Protein 6RPX (pdb70)

Organism: Mus musculus (NCBI:txid10090)

Foldseek 3Di:
DDFQKAWDDWDAAQQWIKTFMDGNDPPAAFFKKWKWKDFPVDDDIDTDDIGDHGMDTGGPADAPTKMKMKMWTDGDPDPDTDDIHDIDIDGHDDDDWAWAPPFWQWDADPVRQKIFGADTDGQAKTKTNDLPAAASHKKKKAWAWDDDFDPQWWWWKFADDDRHDRHQLAARIWIAGQCQWIHARNRTDPDGDHGDHHGKMWIWHWHAVHWIWIWIDIPHDIDIDIHNHNDYSGRIMIITHGRGGITMMGID

Radius of gyration: 21.73 Å; Cα contacts (8 Å, |Δi|>4): 711; chains: 1; bounding box: 68×40×47 Å

CATH classification: 2.60.40.10

Sequence (252 aa):
SRPPVVQIEELIEKPGGIIVRWCKVDDDFTAQDYRLQFRKCTANHFEDVYVGSETEFIVLHIDPNVDYQFRVCARGDGRQEWSPWSVPQTTGHSTLVPHEWTTGFEGYSLSSRRNIALRNDAESSGVLYSSAPTYFCGQTLTFRVETVGQPDRRDSIGVCAERQNGYESLQRDQAVCISTNGAVFVNGKEMTNQLPAVTSGSTVTFDIEANAKLRVTISSNNREVVFDWLLEQACGPLYFGCSFFYPGWKVLVF

Nearest PDB structures (foldseek):
  6rpx-assembly1_A  TM=1.004E+00  e=5.359E-47  Mus musculus
  6rpz-assembly1_A  TM=9.924E-01  e=5.808E-43  Mus musculus
  6rpy-assembly1_A  TM=9.970E-01  e=4.553E-42  Mus musculus
  1axi-assembly1_B-2  TM=7.289E-01  e=1.434E-03  Homo sapiens
  3hhr-assembly1_B  TM=8.065E-01  e=5.482E-03  Homo sapiens

InterPro domains:
  IPR003961 Fibronectin type III [PS50853] (181-274)
  IPR003961 Fibronectin type III [cd00063] (181-267)
  IPR013783 Immunoglobulin-like fold [G3DSA:2.60.40.10] (175-271)
  IPR036116 Fibronectin type III superfamily [SSF49265] (177-268)
  IPR059495 CRLF3, C-terminal domain [PF27985] (285-442)
  IPR060586 CRLF3, N-terminal coiled-coil domain [PF27984] (19-156)

Secondary structure (DSSP, 8-state):
---SEEEEEEEE-SS-EEEEEEES-TT--EEEEEEEEEETT-S--EEEEEES-SEEEE----TT--EEEEEEEEESS--SPPPPPPPEEE--------BPTT-TTEEE-TTS-EEEE-SS---S-EEBSS--B-TT-EEEEEEEE-----TT-EEEEESS--SS-SSS-STTEEEE-TTS-EEETTEE-S--PPPP-TT-EEEEEEE---EEEEEEEETTEEEEEEEE-SS-S--BEEEEE-SSTT-EEEE-

Structure (mmCIF, N/CA/C/O backbone):
data_6RPX
#
_entry.id   6RPX
#
_cell.length_a   88.030
_cell.length_b   40.380
_cell.length_c   76.530
_cell.angle_alpha   90.00
_cell.angle_beta   99.94
_cell.angle_gamma   90.00
#
_symmetry.space_group_name_H-M   'C 1 2 1'
#
loop_
_entity.id
_entity.type
_entity.pdbx_description
1 polymer 'Cytokine receptor-like factor 3'
2 water water
#
loop_
_atom_site.group_PDB
_atom_site.id
_atom_site.type_symbol
_atom_site.label_atom_id
_atom_site.label_alt_id
_atom_site.label_comp_id
_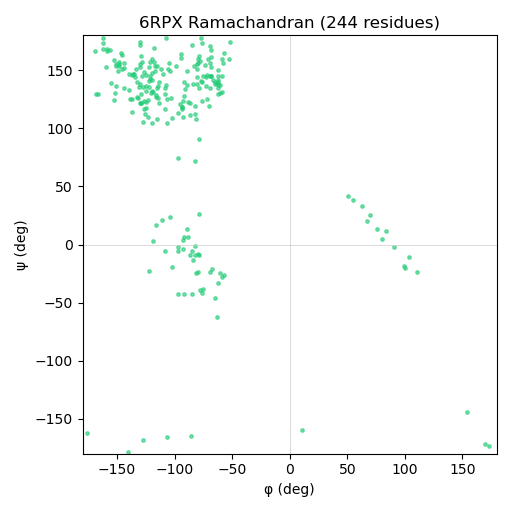atom_site.label_asym_id
_atom_site.label_entity_id
_atom_site.label_seq_id
_atom_site.pdbx_PDB_ins_code
_atom_site.Cartn_x
_atom_site.Cartn_y
_atom_site.Cartn_z
_atom_site.occupancy
_atom_site.B_iso_or_equiv
_atom_site.auth_seq_id
_atom_site.auth_comp_id
_atom_site.auth_asym_id
_atom_site.auth_atom_id
_atom_site.pdbx_PDB_model_num
ATOM 1 N N . SER A 1 6 ? 47.320 27.063 71.583 1.00 66.20 179 SER A N 1
ATOM 2 C CA . SER A 1 6 ? 47.571 25.782 70.928 1.00 73.04 179 SER A CA 1
ATOM 3 C C . SER A 1 6 ? 48.835 25.833 70.076 1.00 68.19 179 SER A C 1
ATOM 4 O O . SER A 1 6 ? 49.267 24.821 69.526 1.00 68.59 179 SER A O 1
ATOM 11 N N . ARG A 1 7 ? 49.400 27.027 69.940 1.00 62.48 180 ARG A N 1
ATOM 12 C CA . ARG A 1 7 ? 50.747 27.222 69.436 1.00 61.40 180 ARG A CA 1
ATOM 13 C C . ARG A 1 7 ? 51.528 27.918 70.538 1.00 49.91 180 ARG A C 1
ATOM 14 O O . ARG A 1 7 ? 50.944 28.698 71.294 1.00 42.13 180 ARG A O 1
ATOM 35 N N . PRO A 1 8 ? 52.821 27.669 70.677 1.00 44.38 181 PRO A N 1
ATOM 36 C CA . PRO A 1 8 ? 53.570 28.425 71.644 1.00 35.37 181 PRO A CA 1
ATOM 37 C C . PRO A 1 8 ? 53.705 29.860 71.167 1.00 29.52 181 PRO A C 1
ATOM 38 O O . PRO A 1 8 ? 54.287 30.127 70.100 1.00 23.64 181 PRO A O 1
ATOM 49 N N . PRO A 1 9 ? 53.186 30.819 71.924 1.00 20.81 182 PRO A N 1
ATOM 50 C CA . PRO A 1 9 ? 53.358 32.224 71.529 1.00 18.29 182 PRO A CA 1
ATOM 51 C C . PRO A 1 9 ? 54.708 32.809 71.814 1.00 17.03 182 PRO A C 1
ATOM 52 O O . PRO A 1 9 ? 54.966 33.935 71.377 1.00 17.32 182 PRO A O 1
ATOM 63 N N A VAL A 1 10 ? 55.566 32.182 72.606 0.32 16.88 183 VAL A N 1
ATOM 64 N N B VAL A 1 10 ? 55.575 32.081 72.514 0.68 18.23 183 VAL A N 1
ATOM 65 C CA A VAL A 1 10 ? 56.883 32.774 72.791 0.32 17.77 183 VAL A CA 1
ATOM 66 C CA B VAL A 1 10 ? 56.839 32.633 72.977 0.68 15.40 183 VAL A CA 1
ATOM 67 C C A VAL A 1 10 ? 57.924 31.673 72.871 0.32 17.27 183 VAL A C 1
ATOM 68 C C B VAL A 1 10 ? 57.916 31.574 72.797 0.68 17.80 183 VAL A C 1
ATOM 69 O O A VAL A 1 10 ? 57.662 30.556 73.332 0.32 17.49 183 VAL A O 1
ATOM 70 O O B VAL A 1 10 ? 57.663 30.377 72.975 0.68 14.07 183 VAL A O 1
ATOM 95 N N . GLN A 1 11 ? 59.099 32.008 72.358 1.00 15.17 184 GLN A N 1
ATOM 96 C CA . GLN A 1 11 ? 60.236 31.107 72.258 1.00 12.89 184 GLN A CA 1
ATOM 97 C C . GLN A 1 11 ? 61.431 31.788 72.892 1.00 15.21 184 GLN A C 1
ATOM 98 O O . GLN A 1 11 ? 61.516 33.011 72.981 1.00 15.83 184 GLN A O 1
ATOM 112 N N . ILE A 1 12 ? 62.386 30.979 73.331 1.00 15.00 185 ILE A N 1
ATOM 113 C CA . ILE A 1 12 ? 63.644 31.542 73.801 1.00 17.28 185 ILE A CA 1
ATOM 114 C C . ILE A 1 12 ? 64.462 32.078 72.620 1.00 15.00 185 ILE A C 1
ATOM 115 O O . ILE A 1 12 ? 64.752 31.355 71.658 1.00 17.73 185 ILE A O 1
ATOM 131 N N . GLU A 1 13 ? 64.852 33.355 72.710 1.00 16.15 186 GLU A N 1
ATOM 132 C CA . GLU A 1 13 ? 65.579 34.027 71.626 1.00 16.07 186 GLU A CA 1
ATOM 133 C C . GLU A 1 13 ? 67.080 34.035 71.828 1.00 16.55 186 GLU A C 1
ATOM 134 O O . GLU A 1 13 ? 67.834 33.801 70.876 1.00 18.44 186 GLU A O 1
ATOM 146 N N . GLU A 1 14 ? 67.527 34.291 73.044 1.00 15.96 187 GLU A N 1
ATOM 147 C CA . GLU A 1 14 ? 68.940 34.286 73.351 1.00 16.98 187 GLU A CA 1
ATOM 148 C C . GLU A 1 14 ? 69.175 33.574 74.669 1.00 16.05 187 GLU A C 1
ATOM 149 O O . GLU A 1 14 ? 68.389 33.670 75.621 1.00 15.46 187 GLU A O 1
ATOM 161 N N . LEU A 1 15 ? 70.309 32.891 74.723 1.00 19.44 188 LEU A N 1
ATOM 162 C CA . LEU A 1 15 ? 70.845 32.369 75.970 1.00 19.48 188 LEU A CA 1
ATOM 163 C C . LEU A 1 15 ? 72.256 32.913 76.094 1.00 19.82 188 LEU A C 1
ATOM 164 O O . LEU A 1 15 ? 73.093 32.668 75.215 1.00 21.48 188 LEU A O 1
ATOM 180 N N . ILE A 1 16 ? 72.502 33.704 77.136 1.00 21.95 189 ILE A N 1
ATOM 181 C CA . ILE A 1 16 ? 73.791 34.374 77.342 1.00 18.75 189 ILE A CA 1
ATOM 182 C C . ILE A 1 16 ? 74.470 33.644 78.484 1.00 29.20 189 ILE A C 1
ATOM 183 O O . ILE A 1 16 ? 74.065 33.797 79.646 1.00 28.99 189 ILE A O 1
ATOM 199 N N . GLU A 1 17 ? 75.474 32.827 78.147 1.00 20.99 190 GLU A N 1
ATOM 200 C CA . GLU A 1 17 ? 76.182 31.994 79.121 1.00 20.92 190 GLU A CA 1
ATOM 201 C C . GLU A 1 17 ? 77.390 32.761 79.619 1.00 19.64 190 GLU A C 1
ATOM 202 O O . GLU A 1 17 ? 78.213 33.200 78.808 1.00 19.73 190 GLU A O 1
ATOM 214 N N . LYS A 1 18 ? 77.469 32.950 80.935 1.00 19.26 191 LYS A N 1
ATOM 215 C CA . LYS A 1 18 ? 78.519 33.732 81.579 1.00 18.67 191 LYS A CA 1
ATOM 216 C C . LYS A 1 18 ? 79.106 32.905 82.701 1.00 18.16 191 LYS A C 1
ATOM 217 O O . LYS A 1 18 ? 78.606 31.815 83.013 1.00 19.94 191 LYS A O 1
ATOM 236 N N . PRO A 1 19 ? 80.186 33.352 83.326 1.00 19.12 192 PRO A N 1
ATOM 237 C CA . PRO A 1 19 ? 80.783 32.521 84.381 1.00 19.68 192 PRO A CA 1
ATOM 238 C C . PRO A 1 19 ? 79.947 32.372 85.625 1.00 23.83 192 PRO A C 1
ATOM 239 O O . PRO A 1 19 ? 80.159 31.400 86.361 1.00 21.63 192 PRO A O 1
ATOM 250 N N . GLY A 1 20 ? 79.009 33.274 85.878 1.00 19.59 193 GLY A N 1
ATOM 251 C CA . GLY A 1 20 ? 78.281 33.271 87.137 1.00 18.99 193 GLY A CA 1
ATOM 252 C C . GLY A 1 20 ? 76.792 33.060 86.967 1.00 26.09 193 GLY A C 1
ATOM 253 O O . GLY A 1 20 ? 76.040 33.071 87.940 1.00 22.74 193 GLY A O 1
ATOM 257 N N . GLY A 1 21 ? 76.335 32.847 85.743 1.00 19.51 194 GLY A N 1
ATOM 258 C CA . GLY A 1 21 ? 74.923 32.641 85.531 1.00 19.83 194 GLY A CA 1
ATOM 259 C C . GLY A 1 21 ? 74.611 32.594 84.049 1.00 20.30 194 GLY A C 1
ATOM 260 O O . GLY A 1 21 ? 75.506 32.646 83.203 1.00 20.36 194 GLY A O 1
ATOM 264 N N . ILE A 1 22 ? 73.321 32.538 83.763 1.00 17.88 195 ILE A N 1
ATOM 265 C CA . ILE A 1 22 ? 72.815 32.475 82.395 1.00 19.39 195 ILE A CA 1
ATOM 266 C C . ILE A 1 22 ? 71.706 33.503 82.254 1.00 23.84 195 ILE A C 1
ATOM 267 O O . ILE A 1 22 ? 70.784 33.519 83.074 1.00 19.67 195 ILE A O 1
ATOM 283 N N . ILE A 1 23 ? 71.799 34.394 81.257 1.00 21.45 196 ILE A N 1
ATOM 284 C CA . ILE A 1 23 ? 70.673 35.281 80.942 1.00 19.94 196 ILE A CA 1
ATOM 285 C C . ILE A 1 23 ? 69.824 34.610 79.883 1.00 20.78 196 ILE A C 1
ATOM 286 O O . ILE A 1 23 ? 70.330 34.189 78.837 1.00 21.46 196 ILE A O 1
ATOM 302 N N . VAL A 1 24 ? 68.530 34.502 80.150 1.00 15.81 197 VAL A N 1
ATOM 303 C CA . VAL A 1 24 ? 67.579 33.946 79.200 1.00 17.55 197 VAL A CA 1
ATOM 304 C C . VAL A 1 24 ? 66.743 35.105 78.693 1.00 16.09 197 VAL A C 1
ATOM 305 O O . VAL A 1 24 ? 66.209 35.871 79.497 1.00 18.50 197 VAL A O 1
ATOM 318 N N . ARG A 1 25 ? 66.618 35.222 77.369 1.00 14.96 198 ARG A N 1
ATOM 319 C CA . ARG A 1 25 ? 65.798 36.254 76.733 1.00 16.79 198 ARG A CA 1
ATOM 320 C C . ARG A 1 25 ? 64.813 35.564 75.804 1.00 15.70 198 ARG A C 1
ATOM 321 O O . ARG A 1 25 ? 65.161 34.613 75.109 1.00 16.45 198 ARG A O 1
ATOM 342 N N . TRP A 1 26 ? 63.556 36.000 75.831 1.00 15.23 199 TRP A N 1
ATOM 343 C CA . TRP A 1 26 ? 62.551 35.381 74.999 1.00 15.12 199 TRP A CA 1
ATOM 344 C C . TRP A 1 26 ? 61.801 36.447 74.215 1.00 15.72 199 TRP A C 1
ATOM 345 O O . TRP A 1 26 ? 61.924 37.648 74.470 1.00 18.92 199 TRP A O 1
ATOM 366 N N . CYS A 1 27 ? 61.141 35.977 73.171 1.00 20.32 200 CYS A N 1
ATOM 367 C CA . CYS A 1 27 ? 60.413 36.853 72.266 1.00 21.74 200 CYS A CA 1
ATOM 368 C C . CYS A 1 27 ? 59.052 36.260 71.947 1.00 19.79 200 CYS A C 1
ATOM 369 O O . CYS A 1 27 ? 58.856 35.041 71.888 1.00 16.56 200 CYS A O 1
ATOM 377 N N . LYS A 1 28 ? 58.098 37.161 71.760 1.00 21.90 201 LYS A N 1
ATOM 378 C CA . LYS A 1 28 ? 56.757 36.747 71.415 1.00 20.25 201 LYS A CA 1
ATOM 379 C C . LYS A 1 28 ? 56.752 36.513 69.913 1.00 23.12 201 LYS A C 1
ATOM 380 O O . LYS A 1 28 ? 57.051 37.447 69.149 1.00 27.48 201 LYS A O 1
ATOM 399 N N . VAL A 1 29 ? 56.455 35.276 69.478 1.00 17.49 202 VAL A N 1
ATOM 400 C CA . VAL A 1 29 ? 56.569 34.910 68.076 1.00 20.10 202 VAL A CA 1
ATOM 401 C C . VAL A 1 29 ? 55.237 34.990 67.328 1.00 19.21 202 VAL A C 1
ATOM 402 O O . VAL A 1 29 ? 55.211 34.767 66.116 1.00 21.94 202 VAL A O 1
ATOM 415 N N . ASP A 1 30 ? 54.137 35.325 68.013 1.00 19.43 203 ASP A N 1
ATOM 416 C CA . ASP A 1 30 ? 52.835 35.614 67.383 1.00 19.18 203 ASP A CA 1
ATOM 417 C C . ASP A 1 30 ? 52.463 37.056 67.749 1.00 20.84 203 ASP A C 1
ATOM 418 O O . ASP A 1 30 ? 52.071 37.312 68.895 1.00 18.70 203 ASP A O 1
ATOM 427 N N . ASP A 1 31 ? 52.590 38.003 66.811 1.00 18.20 204 ASP A N 1
ATOM 428 C CA . ASP A 1 31 ? 52.219 39.387 67.095 1.00 18.29 204 ASP A CA 1
ATOM 429 C C . ASP A 1 31 ? 50.772 39.502 67.539 1.00 22.42 204 ASP A C 1
ATOM 430 O O . ASP A 1 31 ? 50.423 40.456 68.245 1.00 19.66 204 ASP A O 1
ATOM 439 N N . ASP A 1 32 ? 49.906 38.570 67.126 1.00 18.62 205 ASP A N 1
ATOM 440 C CA . ASP A 1 32 ? 48.485 38.659 67.472 1.00 19.38 205 ASP A CA 1
ATOM 441 C C . ASP A 1 32 ? 48.166 38.189 68.888 1.00 18.81 205 ASP A C 1
ATOM 442 O O . ASP A 1 32 ? 47.020 38.342 69.331 1.00 19.51 205 ASP A O 1
ATOM 451 N N . PHE A 1 33 ? 49.118 37.612 69.586 1.00 17.90 206 PHE A N 1
ATOM 452 C CA . PHE A 1 33 ? 49.000 37.267 70.994 1.00 17.66 206 PHE A CA 1
ATOM 453 C C . PHE A 1 33 ? 49.250 38.523 71.832 1.00 18.14 206 PHE A C 1
ATOM 454 O O . PHE A 1 33 ? 50.103 39.347 71.490 1.00 20.61 206 PHE A O 1
ATOM 471 N N . THR A 1 34 ? 48.441 38.715 72.886 1.00 20.97 207 THR A N 1
ATOM 472 C CA . THR A 1 34 ? 48.581 39.844 73.802 1.00 20.61 207 THR A CA 1
ATOM 473 C C . THR A 1 34 ? 48.948 39.265 75.164 1.00 21.85 207 THR A C 1
ATOM 474 O O . THR A 1 34 ? 48.117 38.626 75.826 1.00 23.60 207 THR A O 1
ATOM 485 N N . ALA A 1 35 ? 50.191 39.455 75.569 1.00 23.22 208 ALA A N 1
ATOM 486 C CA . ALA A 1 35 ? 50.689 38.814 76.767 1.00 20.07 208 ALA A CA 1
ATOM 487 C C . ALA A 1 35 ? 50.478 39.683 77.992 1.00 25.42 208 ALA A C 1
ATOM 488 O O . ALA A 1 35 ? 50.792 40.880 77.977 1.00 31.88 208 ALA A O 1
ATOM 495 N N . GLN A 1 36 ? 49.973 39.065 79.062 1.00 24.31 209 GLN A N 1
ATOM 496 C CA . GLN A 1 36 ? 49.973 39.737 80.353 1.00 24.93 209 GLN A CA 1
ATOM 497 C C . GLN A 1 36 ? 51.238 39.390 81.134 1.00 26.47 209 GLN A C 1
ATOM 498 O O . GLN A 1 36 ? 51.875 40.273 81.726 1.00 32.88 209 GLN A O 1
ATOM 512 N N . ASP A 1 37 ? 51.618 38.118 81.109 1.00 27.48 210 ASP A N 1
ATOM 513 C CA . ASP A 1 37 ? 52.654 37.579 81.972 1.00 24.48 210 ASP A CA 1
ATOM 514 C C . ASP A 1 37 ? 53.423 36.509 81.223 1.00 22.19 210 ASP A C 1
ATOM 515 O O . ASP A 1 37 ? 52.871 35.818 80.369 1.00 18.62 210 ASP A O 1
ATOM 524 N N . TYR A 1 38 ? 54.706 36.352 81.580 1.00 18.90 211 TYR A N 1
ATOM 525 C CA . TYR A 1 38 ? 55.540 35.250 81.140 1.00 20.75 211 TYR A CA 1
ATOM 526 C C . TYR A 1 38 ? 55.995 34.412 82.330 1.00 19.58 211 TYR A C 1
ATOM 527 O O . TYR A 1 38 ? 56.075 34.897 83.463 1.00 22.52 211 TYR A O 1
ATOM 545 N N . ARG A 1 39 ? 56.338 33.147 82.051 1.00 18.31 212 ARG A N 1
ATOM 546 C CA . ARG A 1 39 ? 56.692 32.183 83.086 1.00 18.41 212 ARG A CA 1
ATOM 547 C C . ARG A 1 39 ? 57.910 31.420 82.596 1.00 19.20 212 ARG A C 1
ATOM 548 O O . ARG A 1 39 ? 57.823 30.707 81.590 1.00 18.06 212 ARG A O 1
ATOM 569 N N . LEU A 1 40 ? 59.055 31.599 83.273 1.00 17.22 213 LEU A N 1
ATOM 570 C CA . LEU A 1 40 ? 60.305 30.935 82.914 1.00 15.48 213 LEU A CA 1
ATOM 571 C C . LEU A 1 40 ? 60.593 29.871 83.962 1.00 16.37 213 LEU A C 1
ATOM 572 O O . LEU A 1 40 ? 60.502 30.148 85.154 1.00 18.16 213 LEU A O 1
ATOM 588 N N . GLN A 1 41 ? 60.977 28.674 83.510 1.00 15.99 214 GLN A N 1
ATOM 589 C CA . GLN A 1 41 ? 61.330 27.553 84.369 1.00 15.08 214 GLN A CA 1
ATOM 590 C C . GLN A 1 41 ? 62.692 27.008 83.956 1.00 17.71 214 GLN A C 1
ATOM 591 O O . GLN A 1 41 ? 63.123 27.169 82.808 1.00 18.24 214 GLN A O 1
ATOM 605 N N . PHE A 1 42 ? 63.359 26.326 84.890 1.00 16.32 215 PHE A N 1
ATOM 606 C CA . PHE A 1 42 ? 64.608 25.656 84.573 1.00 18.56 215 PHE A CA 1
ATOM 607 C C . PHE A 1 42 ? 64.713 24.390 85.409 1.00 18.66 215 PHE A C 1
ATOM 608 O O . PHE A 1 42 ? 63.949 24.172 86.361 1.00 19.48 215 PHE A O 1
ATOM 625 N N . ARG A 1 43 ? 65.643 23.528 84.998 1.00 18.03 216 ARG A N 1
ATOM 626 C CA . ARG A 1 43 ? 66.013 22.322 85.728 1.00 18.62 216 ARG A CA 1
ATOM 627 C C . ARG A 1 43 ? 67.391 21.894 85.245 1.00 20.89 216 ARG A C 1
ATOM 628 O O . ARG A 1 43 ? 67.776 22.185 84.111 1.00 19.98 216 ARG A O 1
ATOM 649 N N . LYS A 1 44 ? 68.125 21.202 86.113 1.00 23.59 217 LYS A N 1
ATOM 650 C CA . LYS A 1 44 ? 69.292 20.464 85.643 1.00 23.51 217 LYS A CA 1
ATOM 651 C C . LYS A 1 44 ? 68.868 19.433 84.594 1.00 22.43 217 LYS A C 1
ATOM 652 O O . LYS A 1 44 ? 67.803 18.811 84.693 1.00 22.90 217 LYS A O 1
ATOM 671 N N . CYS A 1 45 ? 69.718 19.204 83.591 1.00 21.25 218 CYS A N 1
ATOM 672 C CA . CYS A 1 45 ? 69.361 18.212 82.578 1.00 27.44 218 CYS A CA 1
ATOM 673 C C . CYS A 1 45 ? 69.172 16.833 83.200 1.00 29.85 218 CYS A C 1
ATOM 674 O O . CYS A 1 45 ? 68.421 16.008 82.663 1.00 33.58 218 CYS A O 1
ATOM 682 N N . THR A 1 46 ? 69.804 16.584 84.343 1.00 33.33 219 THR A N 1
ATOM 683 C CA . THR A 1 46 ? 69.700 15.294 85.016 1.00 34.54 219 THR A CA 1
ATOM 684 C C . THR A 1 46 ? 68.439 15.161 85.860 1.00 37.59 219 THR A C 1
ATOM 685 O O . THR A 1 46 ? 68.156 14.056 86.342 1.00 45.01 219 THR A O 1
ATOM 696 N N . ALA A 1 47 ? 67.686 16.245 86.045 1.00 30.53 220 ALA A N 1
ATOM 697 C CA . ALA A 1 47 ? 66.560 16.287 86.965 1.00 26.16 220 ALA A CA 1
ATOM 698 C C . ALA A 1 47 ? 65.254 16.089 86.209 1.00 29.33 220 ALA A C 1
ATOM 699 O O . ALA A 1 47 ? 65.156 16.403 85.025 1.00 31.28 220 ALA A O 1
ATOM 706 N N . ASN A 1 48 ? 64.245 15.560 86.915 1.00 27.12 221 ASN A N 1
ATOM 707 C CA . ASN A 1 48 ? 62.946 15.242 86.342 1.00 28.29 221 ASN A CA 1
ATOM 708 C C . ASN A 1 48 ? 61.869 16.251 86.714 1.00 33.08 221 ASN A C 1
ATOM 709 O O . ASN A 1 48 ? 60.681 15.904 86.700 1.00 31.30 221 ASN A O 1
ATOM 720 N N . HIS A 1 49 ? 62.244 17.473 87.062 1.00 23.62 222 HIS A N 1
ATOM 721 C CA . HIS A 1 49 ? 61.244 18.446 87.490 1.00 23.15 222 HIS A CA 1
ATOM 722 C C . HIS A 1 49 ? 61.713 19.855 87.199 1.00 21.29 222 HIS A C 1
ATOM 723 O O . HIS A 1 49 ? 62.788 20.268 87.664 1.00 22.32 222 HIS A O 1
ATOM 737 N N . PHE A 1 50 ? 60.875 20.595 86.456 1.00 20.43 223 PHE A N 1
ATOM 738 C CA . PHE A 1 50 ? 61.074 22.016 86.227 1.00 18.98 223 PHE A CA 1
ATOM 739 C C . PHE A 1 50 ? 60.587 22.837 87.410 1.00 19.36 223 PHE A C 1
ATOM 740 O O . PHE A 1 50 ? 59.560 22.519 88.017 1.00 20.68 223 PHE A O 1
ATOM 757 N N . GLU A 1 51 ? 61.293 23.926 87.701 1.00 19.50 224 GLU A N 1
ATOM 758 C CA . GLU A 1 51 ? 60.803 24.845 88.707 1.00 23.33 224 GLU A CA 1
ATOM 759 C C . GLU A 1 51 ? 60.787 26.255 88.151 1.00 17.98 224 GLU A C 1
ATOM 760 O O . GLU A 1 51 ? 61.640 26.637 87.339 1.00 18.57 224 GLU A O 1
ATOM 772 N N . ASP A 1 52 ? 59.775 27.001 88.581 1.00 21.74 225 ASP A N 1
ATOM 773 C CA . ASP A 1 52 ? 59.646 28.392 88.181 1.00 18.77 225 ASP A CA 1
ATOM 774 C C . ASP A 1 52 ? 60.847 29.152 88.711 1.00 19.68 225 ASP A C 1
ATOM 775 O O . ASP A 1 52 ? 61.233 28.994 89.880 1.00 22.26 225 ASP A O 1
ATOM 784 N N . VAL A 1 53 ? 61.374 30.043 87.883 1.00 21.80 226 VAL A N 1
ATOM 785 C CA . VAL A 1 53 ? 62.395 30.993 88.327 1.00 20.71 226 VAL A CA 1
ATOM 786 C C . VAL A 1 53 ? 61.970 32.432 88.111 1.00 24.42 226 VAL A C 1
ATOM 787 O O . VAL A 1 53 ? 62.433 33.326 88.847 1.00 25.44 226 VAL A O 1
ATOM 800 N N . TYR A 1 54 ? 61.045 32.697 87.202 1.00 20.03 227 TYR A N 1
ATOM 801 C CA . TYR A 1 54 ? 60.582 34.056 86.974 1.00 23.88 227 TYR A CA 1
ATOM 802 C C . TYR A 1 54 ? 59.152 33.999 86.472 1.00 21.25 227 TYR A C 1
ATOM 803 O O . TYR A 1 54 ? 58.856 33.203 85.577 1.00 21.61 227 TYR A O 1
ATOM 821 N N . VAL A 1 55 ? 58.269 34.791 87.084 1.00 21.86 228 VAL A N 1
ATOM 822 C CA . VAL A 1 55 ? 56.926 35.040 86.576 1.00 22.47 228 VAL A CA 1
ATOM 823 C C . VAL A 1 55 ? 56.714 36.544 86.572 1.00 24.31 228 VAL A C 1
ATOM 824 O O . VAL A 1 55 ? 56.833 37.193 87.620 1.00 26.01 228 VAL A O 1
ATOM 837 N N . GLY A 1 56 ? 56.418 37.103 85.401 1.00 23.85 229 GLY A N 1
ATOM 838 C CA . GLY A 1 56 ? 56.246 38.539 85.313 1.00 23.81 229 GLY A CA 1
ATOM 839 C C . GLY A 1 56 ? 56.160 39.007 83.874 1.00 26.13 229 GLY A C 1
ATOM 840 O O . GLY A 1 56 ? 56.105 38.209 82.933 1.00 22.81 229 GLY A O 1
ATOM 844 N N . SER A 1 57 ? 56.178 40.325 83.713 1.00 26.29 230 SER A N 1
ATOM 845 C CA . SER A 1 57 ? 55.930 40.889 82.388 1.00 23.85 230 SER A CA 1
ATOM 846 C C . SER A 1 57 ? 57.193 41.143 81.579 1.00 28.36 230 SER A C 1
ATOM 847 O O . SER A 1 57 ? 57.096 41.517 80.404 1.00 26.79 230 SER A O 1
ATOM 855 N N . GLU A 1 58 ? 58.370 40.923 82.155 1.00 24.33 231 GLU A N 1
ATOM 856 C CA . GLU A 1 58 ? 59.602 41.151 81.415 1.00 24.81 231 GLU A CA 1
ATOM 857 C C . GLU A 1 58 ? 59.902 39.977 80.487 1.00 23.22 231 GLU A C 1
ATOM 858 O O . GLU A 1 58 ? 59.370 38.879 80.650 1.00 22.13 231 GLU A O 1
ATOM 870 N N . THR A 1 59 ? 60.739 40.236 79.480 1.00 23.22 232 THR A N 1
ATOM 871 C CA . THR A 1 59 ? 61.096 39.238 78.478 1.00 17.33 232 THR A CA 1
ATOM 872 C C . THR A 1 59 ? 62.549 38.800 78.597 1.00 21.05 232 THR A C 1
ATOM 873 O O . THR A 1 59 ? 63.117 38.280 77.632 1.00 22.12 232 THR A O 1
ATOM 884 N N . GLU A 1 60 ? 63.161 38.997 79.762 1.00 20.76 233 GLU A N 1
ATOM 885 C CA . GLU A 1 60 ? 64.462 38.410 80.058 1.00 19.43 233 GLU A CA 1
ATOM 886 C C . GLU A 1 60 ? 64.583 38.211 81.557 1.00 20.39 233 GLU A C 1
ATOM 887 O O . GLU A 1 60 ? 63.867 38.834 82.340 1.00 23.20 233 GLU A O 1
ATOM 899 N N . PHE A 1 61 ? 65.484 37.309 81.947 1.00 18.50 234 PHE A N 1
ATOM 900 C CA . PHE A 1 61 ? 65.749 37.085 83.358 1.00 18.21 234 PHE A CA 1
ATOM 901 C C . PHE A 1 61 ? 67.154 36.517 83.479 1.00 20.02 234 PHE A C 1
ATOM 902 O O . PHE A 1 61 ? 67.552 35.670 82.685 1.00 19.32 234 PHE A O 1
ATOM 919 N N . ILE A 1 62 ? 67.882 36.996 84.479 1.00 21.68 235 ILE A N 1
ATOM 920 C CA . ILE A 1 62 ? 69.232 36.521 84.780 1.00 19.44 235 ILE A CA 1
ATOM 921 C C . ILE A 1 62 ? 69.129 35.426 85.824 1.00 20.43 235 ILE A C 1
ATOM 922 O O . ILE A 1 62 ? 68.677 35.679 86.950 1.00 21.34 235 ILE A O 1
ATOM 938 N N . VAL A 1 63 ? 69.565 34.224 85.458 1.00 19.19 236 VAL A N 1
ATOM 939 C CA . VAL A 1 63 ? 69.504 33.043 86.321 1.00 19.01 236 VAL A CA 1
ATOM 940 C C . VAL A 1 63 ? 70.857 32.891 86.987 1.00 21.10 236 VAL A C 1
ATOM 941 O O . VAL A 1 63 ? 71.856 32.626 86.319 1.00 21.93 236 VAL A O 1
ATOM 954 N N . LEU A 1 64 ? 70.902 33.083 88.310 1.00 22.98 237 LEU A N 1
ATOM 955 C CA . LEU A 1 64 ? 72.173 33.075 89.025 1.00 25.02 237 LEU A CA 1
ATOM 956 C C . LEU A 1 64 ? 72.446 31.784 89.774 1.00 32.80 237 LEU A C 1
ATOM 957 O O . LEU A 1 64 ? 73.603 31.530 90.141 1.00 31.33 237 LEU A O 1
ATOM 973 N N . HIS A 1 65 ? 71.430 30.981 90.053 1.00 30.67 238 HIS A N 1
ATOM 974 C CA . HIS A 1 65 ? 71.629 29.824 90.921 1.00 53.08 238 HIS A CA 1
ATOM 975 C C . HIS A 1 65 ? 71.841 28.591 90.049 1.00 50.79 238 HIS A C 1
ATOM 976 O O . HIS A 1 65 ? 70.969 27.734 89.878 1.00 48.66 238 HIS A O 1
ATOM 990 N N . ILE A 1 66 ? 73.038 28.536 89.467 1.00 48.25 239 ILE A N 1
ATOM 991 C CA . ILE A 1 66 ? 73.411 27.422 88.609 1.00 52.10 239 ILE A CA 1
ATOM 992 C C . ILE A 1 66 ? 74.856 27.036 88.868 1.00 49.14 239 ILE A C 1
ATOM 993 O O . ILE A 1 66 ? 75.752 27.887 88.914 1.00 47.92 239 ILE A O 1
ATOM 1009 N N . ASP A 1 67 ? 75.070 25.778 89.011 1.00 40.29 240 ASP A N 1
ATOM 1010 C CA . ASP A 1 67 ? 76.385 25.245 89.278 1.00 33.45 240 ASP A CA 1
ATOM 1011 C C . ASP A 1 67 ? 77.219 25.242 87.995 1.00 41.75 240 ASP A C 1
ATOM 1012 O O . ASP A 1 67 ? 76.707 24.928 86.915 1.00 39.01 240 ASP A O 1
ATOM 1021 N N . PRO A 1 68 ? 78.497 25.583 88.065 1.00 39.47 241 PRO A N 1
ATOM 1022 C CA . PRO A 1 68 ? 79.328 25.477 86.863 1.00 43.37 241 PRO A CA 1
ATOM 1023 C C . PRO A 1 68 ? 79.523 24.017 86.502 1.00 41.95 241 PRO A C 1
ATOM 1024 O O . PRO A 1 68 ? 79.455 23.142 87.362 1.00 34.12 241 PRO A O 1
ATOM 1035 N N . ASN A 1 69 ? 79.748 23.751 85.213 1.00 53.08 242 ASN A N 1
ATOM 1036 C CA . ASN A 1 69 ? 80.006 22.403 84.684 1.00 51.27 242 ASN A CA 1
ATOM 1037 C C . ASN A 1 69 ? 78.739 21.566 84.605 1.00 45.76 242 ASN A C 1
ATOM 1038 O O . ASN A 1 69 ? 78.839 20.331 84.431 1.00 40.74 242 ASN A O 1
ATOM 1049 N N . VAL A 1 70 ? 77.560 22.170 84.742 1.00 38.94 243 VAL A N 1
ATOM 1050 C CA . VAL A 1 70 ? 76.291 21.441 84.770 1.00 34.03 243 VAL A CA 1
ATOM 1051 C C . VAL A 1 70 ? 75.387 22.027 83.700 1.00 32.01 243 VAL A C 1
ATOM 1052 O O . VAL A 1 70 ? 75.222 23.251 83.629 1.00 28.53 243 VAL A O 1
ATOM 1065 N N . ASP A 1 71 ? 74.782 21.153 82.889 1.00 23.05 244 ASP A N 1
ATOM 1066 C CA . ASP A 1 71 ? 73.838 21.593 81.877 1.00 22.50 244 ASP A CA 1
ATOM 1067 C C . ASP A 1 71 ? 72.455 21.760 82.504 1.00 23.88 244 ASP A C 1
ATOM 1068 O O . ASP A 1 71 ? 72.028 20.933 83.324 1.00 23.92 244 ASP A O 1
ATOM 1077 N N . TYR A 1 72 ? 71.768 22.840 82.119 1.00 21.86 245 TYR A N 1
ATOM 1078 C CA . TYR A 1 72 ? 70.411 23.143 82.569 1.00 21.70 245 TYR A CA 1
ATOM 1079 C C . TYR A 1 72 ? 69.492 23.268 81.364 1.00 22.02 245 TYR A C 1
ATOM 1080 O O . TYR A 1 72 ? 69.918 23.628 80.274 1.00 22.00 245 TYR A O 1
ATOM 1098 N N . GLN A 1 73 ? 68.206 22.990 81.563 1.00 17.79 246 GLN A N 1
ATOM 1099 C CA . GLN A 1 73 ? 67.214 23.144 80.521 1.00 16.52 246 GLN A CA 1
ATOM 1100 C C . GLN A 1 73 ? 66.282 24.263 80.947 1.00 17.97 246 GLN A C 1
ATOM 1101 O O . GLN A 1 73 ? 65.930 24.365 82.120 1.00 18.11 246 GLN A O 1
ATOM 1115 N N . PHE A 1 74 ? 65.887 25.099 79.989 1.00 16.01 247 PHE A N 1
ATOM 1116 C CA . PHE A 1 74 ? 64.999 26.227 80.233 1.00 15.90 247 PHE A CA 1
ATOM 1117 C C . PHE A 1 74 ? 63.799 26.133 79.307 1.00 16.18 247 PHE A C 1
ATOM 1118 O O . PHE A 1 74 ? 63.929 25.734 78.149 1.00 16.04 247 PHE A O 1
ATOM 1135 N N . ARG A 1 75 ? 62.640 26.579 79.796 1.00 16.85 248 ARG A N 1
ATOM 1136 C CA . ARG A 1 75 ? 61.459 26.717 78.937 1.00 15.11 248 ARG A CA 1
ATOM 1137 C C . ARG A 1 75 ? 60.638 27.882 79.453 1.00 15.21 248 ARG A C 1
ATOM 1138 O O . ARG A 1 75 ? 60.699 28.215 80.645 1.00 15.64 248 ARG A O 1
ATOM 1159 N N . VAL A 1 76 ? 59.857 28.501 78.540 1.00 16.73 249 VAL A N 1
ATOM 1160 C CA . VAL A 1 76 ? 59.081 29.688 78.850 1.00 12.95 249 VAL A CA 1
ATOM 1161 C C . VAL A 1 76 ? 57.718 29.567 78.179 1.00 13.94 249 VAL A C 1
ATOM 1162 O O . VAL A 1 76 ? 57.575 28.969 77.102 1.00 15.72 249 VAL A O 1
ATOM 1175 N N . CYS A 1 77 ? 56.716 30.130 78.848 1.00 16.57 250 CYS A N 1
ATOM 1176 C CA . CYS A 1 77 ? 55.377 30.264 78.301 1.00 15.98 250 CYS A CA 1
ATOM 1177 C C . CYS A 1 77 ? 54.808 31.610 78.699 1.00 18.17 250 CYS A C 1
ATOM 1178 O O . CYS A 1 77 ? 55.458 32.425 79.373 1.00 18.86 250 CYS A O 1
ATOM 1186 N N . ALA A 1 78 ? 53.567 31.847 78.274 1.00 16.91 251 ALA A N 1
ATOM 1187 C CA . ALA A 1 78 ? 52.935 33.154 78.412 1.00 19.57 251 ALA A CA 1
ATOM 1188 C C . ALA A 1 78 ? 51.459 32.961 78.699 1.00 20.74 251 ALA A C 1
ATOM 1189 O O . ALA A 1 78 ? 50.887 31.915 78.409 1.00 19.69 251 ALA A O 1
ATOM 1196 N N . ARG A 1 79 ? 50.848 33.948 79.314 1.00 20.79 252 ARG A N 1
ATOM 1197 C CA . ARG A 1 79 ? 49.399 33.912 79.414 1.00 20.25 252 ARG A CA 1
ATOM 1198 C C . ARG A 1 79 ? 48.841 35.270 79.054 1.00 23.23 252 ARG A C 1
ATOM 1199 O O . ARG A 1 79 ? 49.477 36.302 79.299 1.00 23.66 252 ARG A O 1
ATOM 1220 N N . GLY A 1 80 ? 47.676 35.244 78.392 1.00 28.99 253 GLY A N 1
ATOM 1221 C CA . GLY A 1 80 ? 46.946 36.451 78.062 1.00 34.46 253 GLY A CA 1
ATOM 1222 C C . GLY A 1 80 ? 46.212 37.065 79.242 1.00 54.15 253 GLY A C 1
ATOM 1223 O O . GLY A 1 80 ? 46.136 36.522 80.345 1.00 52.40 253 GLY A O 1
ATOM 1227 N N . ASP A 1 81 ? 45.643 38.244 78.994 1.00 71.49 254 ASP A N 1
ATOM 1228 C CA . ASP A 1 81 ? 45.084 39.029 80.087 1.00 81.75 254 ASP A CA 1
ATOM 1229 C C . ASP A 1 81 ? 43.756 38.460 80.579 1.00 79.38 254 ASP A C 1
ATOM 1230 O O . ASP A 1 81 ? 43.500 38.441 81.789 1.00 74.71 254 ASP A O 1
ATOM 1239 N N . GLY A 1 82 ? 42.913 37.975 79.669 1.00 83.63 255 GLY A N 1
ATOM 1240 C CA . GLY A 1 82 ? 41.614 37.455 80.052 1.00 90.92 255 GLY A CA 1
ATOM 1241 C C . GLY A 1 82 ? 41.607 35.951 80.202 1.00 91.75 255 GLY A C 1
ATOM 1242 O O . GLY A 1 82 ? 40.602 35.365 80.614 1.00 92.74 255 GLY A O 1
ATOM 1246 N N . ARG A 1 83 ? 42.723 35.317 79.863 1.00 92.26 256 ARG A N 1
ATOM 1247 C CA . ARG A 1 83 ? 42.883 33.878 80.001 1.00 88.89 256 ARG A CA 1
ATOM 1248 C C . ARG A 1 83 ? 43.741 33.587 81.223 1.00 80.49 256 ARG A C 1
ATOM 1249 O O . ARG A 1 83 ? 44.845 34.123 81.355 1.00 83.90 256 ARG A O 1
ATOM 1270 N N . GLN A 1 84 ? 43.228 32.752 82.119 1.00 76.93 257 GLN A N 1
ATOM 1271 C CA . GLN A 1 84 ? 44.013 32.327 83.269 1.00 74.92 257 GLN A CA 1
ATOM 1272 C C . GLN A 1 84 ? 45.008 31.220 82.924 1.00 63.74 257 GLN A C 1
ATOM 1273 O O . GLN A 1 84 ? 46.021 31.074 83.621 1.00 61.54 257 GLN A O 1
ATOM 1287 N N . GLU A 1 85 ? 44.758 30.458 81.860 1.00 54.50 258 GLU A N 1
ATOM 1288 C CA . GLU A 1 85 ? 45.579 29.303 81.526 1.00 45.47 258 GLU A CA 1
ATOM 1289 C C . GLU A 1 85 ? 46.872 29.736 80.834 1.00 31.47 258 GLU A C 1
ATOM 1290 O O . GLU A 1 85 ? 46.859 30.568 79.921 1.00 33.20 258 GLU A O 1
ATOM 1298 N N . TRP A 1 86 ? 47.991 29.160 81.265 1.00 27.53 259 TRP A N 1
ATOM 1299 C CA . TRP A 1 86 ? 49.255 29.370 80.566 1.00 22.11 259 TRP A CA 1
ATOM 1300 C C . TRP A 1 86 ? 49.244 28.706 79.201 1.00 25.52 259 TRP A C 1
ATOM 1301 O O . TRP A 1 86 ? 48.672 27.625 79.012 1.00 24.11 259 TRP A O 1
ATOM 1322 N N . SER A 1 87 ? 49.904 29.361 78.255 1.00 22.31 260 SER A N 1
ATOM 1323 C CA . SER A 1 87 ? 50.068 28.855 76.906 1.00 21.47 260 SER A CA 1
ATOM 1324 C C . SER A 1 87 ? 50.972 27.639 76.895 1.00 23.01 260 SER A C 1
ATOM 1325 O O . SER A 1 87 ? 51.701 27.385 77.863 1.00 21.23 260 SER A O 1
ATOM 1333 N N . PRO A 1 88 ? 51.021 26.909 75.778 1.00 20.66 261 PRO A N 1
ATOM 1334 C CA . PRO A 1 88 ? 52.032 25.863 75.660 1.00 18.94 261 PRO A CA 1
ATOM 1335 C C . PRO A 1 88 ? 53.418 26.471 75.790 1.00 16.18 261 PRO A C 1
ATOM 1336 O O . PRO A 1 88 ? 53.655 27.647 75.489 1.00 20.57 261 PRO A O 1
ATOM 1347 N N . TRP A 1 89 ? 54.362 25.594 76.120 1.00 17.63 262 TRP A N 1
ATOM 1348 C CA . TRP A 1 89 ? 55.741 25.979 76.349 1.00 19.30 262 TRP A CA 1
ATOM 1349 C C . TRP A 1 89 ? 56.518 26.143 75.045 1.00 14.87 262 TRP A C 1
ATOM 1350 O O . TRP A 1 89 ? 56.218 25.516 74.021 1.00 17.61 262 TRP A O 1
ATOM 1371 N N . SER A 1 90 ? 57.511 27.025 75.099 1.00 17.05 263 SER A N 1
ATOM 1372 C CA . SER A 1 90 ? 58.528 27.120 74.082 1.00 15.84 263 SER A CA 1
ATOM 1373 C C . SER A 1 90 ? 59.217 25.787 73.921 1.00 19.40 263 SER A C 1
ATOM 1374 O O . SER A 1 90 ? 59.134 24.916 74.789 1.00 20.22 263 SER A O 1
ATOM 1382 N N . VAL A 1 91 ? 59.948 25.656 72.820 1.00 16.79 264 VAL A N 1
ATOM 1383 C CA . VAL A 1 91 ? 60.895 24.546 72.766 1.00 18.31 264 VAL A CA 1
ATOM 1384 C C . VAL A 1 91 ? 61.910 24.746 73.884 1.00 18.62 264 VAL A C 1
ATOM 1385 O O . VAL A 1 91 ? 62.321 25.895 74.143 1.00 21.01 264 VAL A O 1
ATOM 1398 N N . PRO A 1 92 ? 62.325 23.702 74.583 1.00 17.22 265 PRO A N 1
ATOM 1399 C CA . PRO A 1 92 ? 63.311 23.914 75.643 1.00 15.69 265 PRO A CA 1
ATOM 1400 C C . PRO A 1 92 ? 64.672 24.173 75.030 1.00 17.63 265 PRO A C 1
ATOM 1401 O O . PRO A 1 92 ? 64.958 23.768 73.903 1.00 22.68 265 PRO A O 1
ATOM 1412 N N . GLN A 1 93 ? 65.500 24.876 75.785 1.00 16.80 266 GLN A N 1
ATOM 1413 C CA . GLN A 1 93 ? 66.873 25.162 75.377 1.00 19.57 266 GLN A CA 1
ATOM 1414 C C . GLN A 1 93 ? 67.818 24.818 76.510 1.00 16.45 266 GLN A C 1
ATOM 1415 O O . GLN A 1 93 ? 67.532 25.108 77.665 1.00 16.99 266 GLN A O 1
ATOM 1429 N N A THR A 1 94 ? 68.968 24.232 76.169 0.35 18.98 267 THR A N 1
ATOM 1430 N N B THR A 1 94 ? 68.977 24.265 76.180 0.65 18.57 267 THR A N 1
ATOM 1431 C CA A THR A 1 94 ? 69.963 23.833 77.156 0.35 21.17 267 THR A CA 1
ATOM 1432 C CA B THR A 1 94 ? 69.923 23.866 77.203 0.65 19.84 267 THR A CA 1
ATOM 1433 C C A THR A 1 94 ? 71.043 24.900 77.247 0.35 21.07 267 THR A C 1
ATOM 1434 C C B THR A 1 94 ? 71.058 24.873 77.257 0.65 20.63 267 THR A C 1
ATOM 1435 O O A THR A 1 94 ? 71.449 25.482 76.235 0.35 19.78 267 THR A O 1
ATOM 1436 O O B THR A 1 94 ? 71.511 25.385 76.227 0.65 21.48 267 THR A O 1
ATOM 1457 N N . GLY A 1 95 ? 71.488 25.179 78.469 1.00 21.63 268 GLY A N 1
ATOM 1458 C CA . GLY A 1 95 ? 72.586 26.102 78.658 1.00 28.98 268 GLY A CA 1
ATOM 1459 C C . GLY A 1 95 ? 73.430 25.708 79.849 1.00 24.69 268 GLY A C 1
ATOM 1460 O O . GLY A 1 95 ? 73.031 24.909 80.690 1.00 21.54 268 GLY A O 1
ATOM 1464 N N . HIS A 1 96 ? 74.592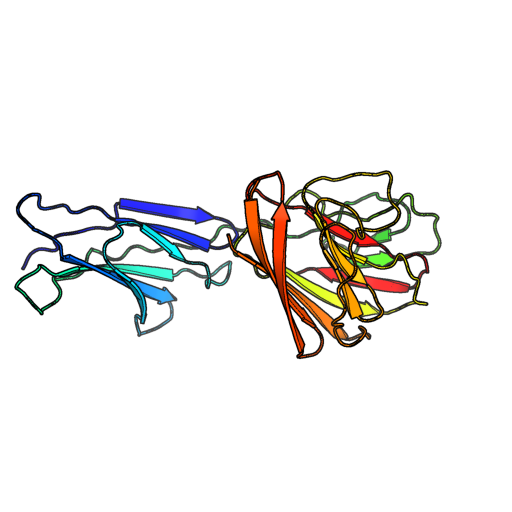 26.349 79.945 1.00 18.69 269 HIS A N 1
ATOM 1465 C CA . HIS A 1 96 ? 75.491 26.120 81.064 1.00 22.47 269 HIS A CA 1
ATOM 1466 C C . HIS A 1 96 ? 76.263 27.410 81.271 1.00 22.50 269 HIS A C 1
ATOM 1467 O O . HIS A 1 96 ? 76.370 28.213 80.348 1.00 21.74 269 HIS A O 1
ATOM 1481 N N . SER A 1 97 ? 76.749 27.635 82.493 1.00 22.78 270 SER A N 1
ATOM 1482 C CA . SER A 1 97 ? 77.693 28.726 82.681 1.00 26.96 270 SER A CA 1
ATOM 1483 C C . SER A 1 97 ? 79.028 28.355 82.039 1.00 26.41 270 SER A C 1
ATOM 1484 O O . SER A 1 97 ? 79.332 27.189 81.779 1.00 26.23 270 SER A O 1
ATOM 1492 N N . THR A 1 98 ? 79.827 29.377 81.765 1.00 21.38 271 THR A N 1
ATOM 1493 C CA . THR A 1 98 ? 81.173 29.172 81.250 1.00 22.16 271 THR A CA 1
ATOM 1494 C C . THR A 1 98 ? 82.136 28.926 82.404 1.00 22.79 271 THR A C 1
ATOM 1495 O O . THR A 1 98 ? 81.803 29.102 83.582 1.00 22.80 271 THR A O 1
ATOM 1506 N N . LEU A 1 99 ? 83.360 28.553 82.066 1.00 23.73 272 LEU A N 1
ATOM 1507 C CA . LEU A 1 99 ? 84.320 28.087 83.052 1.00 22.30 272 LEU A CA 1
ATOM 1508 C C . LEU A 1 99 ? 85.568 28.948 82.986 1.00 23.49 272 LEU A C 1
ATOM 1509 O O . LEU A 1 99 ? 86.366 28.846 82.038 1.00 27.72 272 LEU A O 1
ATOM 1525 N N . VAL A 1 100 ? 85.765 29.759 84.021 1.00 23.45 273 VAL A N 1
ATOM 1526 C CA . VAL A 1 100 ? 86.955 30.597 84.118 1.00 24.76 273 VAL A CA 1
ATOM 1527 C C . VAL A 1 100 ? 87.586 30.340 85.475 1.00 26.76 273 VAL A C 1
ATOM 1528 O O . VAL A 1 100 ? 87.038 30.782 86.488 1.00 26.36 273 VAL A O 1
ATOM 1541 N N . PRO A 1 101 ? 88.695 29.610 85.565 1.00 17.69 274 PRO A N 1
ATOM 1542 C CA . PRO A 1 101 ? 89.158 29.159 86.882 1.00 23.63 274 PRO A CA 1
ATOM 1543 C C . PRO A 1 101 ? 89.643 30.302 87.744 1.00 22.71 274 PRO A C 1
ATOM 1544 O O . PRO A 1 101 ? 90.272 31.240 87.261 1.00 22.11 274 PRO A O 1
ATOM 1555 N N . HIS A 1 102 ? 89.392 30.185 89.050 1.00 18.62 275 HIS A N 1
ATOM 1556 C CA . HIS A 1 102 ? 89.919 31.126 90.037 1.00 15.69 275 HIS A CA 1
ATOM 1557 C C . HIS A 1 102 ? 91.307 30.685 90.470 1.00 23.29 275 HIS A C 1
ATOM 1558 O O . HIS A 1 102 ? 91.460 29.581 91.012 1.00 20.11 275 HIS A O 1
ATOM 1573 N N . GLU A 1 103 ? 92.302 31.566 90.279 1.00 18.08 276 GLU A N 1
ATOM 1574 C CA . GLU A 1 103 ? 93.691 31.248 90.586 1.00 18.87 276 GLU A CA 1
ATOM 1575 C C . GLU A 1 103 ? 94.380 32.485 91.122 1.00 19.52 276 GLU A C 1
ATOM 1576 O O . GLU A 1 103 ? 94.008 33.603 90.782 1.00 18.31 276 GLU A O 1
ATOM 1588 N N . TRP A 1 104 ? 95.401 32.264 91.956 1.00 18.68 277 TRP A N 1
ATOM 1589 C CA . TRP A 1 104 ? 96.255 33.333 92.441 1.00 18.81 277 TRP A CA 1
ATOM 1590 C C . TRP A 1 104 ? 97.315 33.715 91.395 1.00 18.57 277 TRP A C 1
ATOM 1591 O O . TRP A 1 104 ? 97.708 32.922 90.531 1.00 20.47 277 TRP A O 1
ATOM 1612 N N . THR A 1 105 ? 97.779 34.964 91.502 1.00 17.74 278 THR A N 1
ATOM 1613 C CA . THR A 1 105 ? 98.924 35.464 90.756 1.00 16.47 278 THR A CA 1
ATOM 1614 C C . THR A 1 105 ? 100.156 34.634 91.058 1.00 17.66 278 THR A C 1
ATOM 1615 O O . THR A 1 105 ? 100.472 34.388 92.226 1.00 21.60 278 THR A O 1
ATOM 1626 N N . THR A 1 106 ? 100.850 34.213 89.999 1.00 19.83 279 THR A N 1
ATOM 1627 C CA . THR A 1 106 ? 102.103 33.505 90.172 1.00 23.12 279 THR A CA 1
ATOM 1628 C C . THR A 1 106 ? 103.233 34.512 90.217 1.00 22.56 279 THR A C 1
ATOM 1629 O O . THR A 1 106 ? 103.196 35.555 89.556 1.00 20.47 279 THR A O 1
ATOM 1640 N N . GLY A 1 107 ? 104.278 34.160 90.954 1.00 23.53 280 GLY A N 1
ATOM 1641 C CA . GLY A 1 107 ? 105.482 34.947 90.935 1.00 28.13 280 GLY A CA 1
ATOM 1642 C C . GLY A 1 107 ? 105.462 36.140 91.857 1.00 21.95 280 GLY A C 1
ATOM 1643 O O . GLY A 1 107 ? 106.338 37.010 91.731 1.00 23.82 280 GLY A O 1
ATOM 1647 N N . PHE A 1 108 ? 104.481 36.220 92.749 1.00 26.15 281 PHE A N 1
ATOM 1648 C CA . PHE A 1 108 ? 104.361 37.326 93.691 1.00 22.20 281 PHE A CA 1
ATOM 1649 C C . PHE A 1 108 ? 105.162 37.003 94.953 1.00 23.25 281 PHE A C 1
ATOM 1650 O O . PHE A 1 108 ? 104.916 35.981 95.611 1.00 23.35 281 PHE A O 1
ATOM 1667 N N . GLU A 1 109 ? 106.112 37.880 95.284 1.00 26.17 282 GLU A N 1
ATOM 1668 C CA . GLU A 1 109 ? 106.999 37.644 96.418 1.00 29.35 282 GLU A CA 1
ATOM 1669 C C . GLU A 1 109 ? 106.220 37.577 97.727 1.00 24.45 282 GLU A C 1
ATOM 1670 O O . GLU A 1 109 ? 105.315 38.377 97.988 1.00 24.52 282 GLU A O 1
ATOM 1682 N N . GLY A 1 110 ? 106.555 36.586 98.538 1.00 26.26 283 GLY A N 1
ATOM 1683 C CA . GLY A 1 110 ? 105.958 36.428 99.852 1.00 25.81 283 GLY A CA 1
ATOM 1684 C C . GLY A 1 110 ? 104.918 35.332 99.942 1.00 24.37 283 GLY A C 1
ATOM 1685 O O . GLY A 1 110 ? 104.475 35.002 101.065 1.00 24.73 283 GLY A O 1
ATOM 1689 N N . TYR A 1 111 ? 104.498 34.782 98.806 1.00 24.40 284 TYR A N 1
ATOM 1690 C CA . TYR A 1 111 ? 103.468 33.750 98.747 1.00 27.55 284 TYR A CA 1
ATOM 1691 C C . TYR A 1 111 ? 103.970 32.607 97.876 1.00 31.49 284 TYR A C 1
ATOM 1692 O O . TYR A 1 111 ? 104.571 32.836 96.824 1.00 43.59 284 TYR A O 1
ATOM 1710 N N . SER A 1 112 ? 103.766 31.387 98.343 1.00 24.98 285 SER A N 1
ATOM 1711 C CA . SER A 1 112 ? 104.074 30.164 97.618 1.00 27.20 285 SER A CA 1
ATOM 1712 C C . SER A 1 112 ? 102.748 29.554 97.181 1.00 28.24 285 SER A C 1
ATOM 1713 O O . SER A 1 112 ? 101.799 29.554 97.966 1.00 30.33 285 SER A O 1
ATOM 1721 N N . LEU A 1 113 ? 102.665 29.061 95.932 1.00 24.61 286 LEU A N 1
A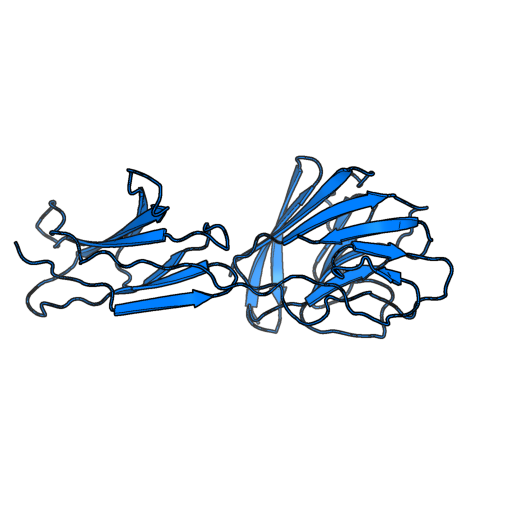TOM 1722 C CA . LEU A 1 113 ? 101.426 28.496 95.409 1.00 21.59 286 LEU A CA 1
ATOM 1723 C C . LEU A 1 113 ? 101.523 26.993 95.191 1.00 29.31 286 LEU A C 1
ATOM 1724 O O . LEU A 1 113 ? 102.587 26.455 94.882 1.00 25.26 286 LEU A O 1
ATOM 1740 N N . SER A 1 114 ? 100.374 26.327 95.308 1.00 25.76 287 SER A N 1
ATOM 1741 C CA . SER A 1 114 ? 100.241 24.922 94.931 1.00 28.18 287 SER A CA 1
ATOM 1742 C C . SER A 1 114 ? 100.338 24.743 93.409 1.00 35.79 287 SER A C 1
ATOM 1743 O O . SER A 1 114 ? 100.287 25.699 92.628 1.00 30.47 287 SER A O 1
ATOM 1751 N N . SER A 1 115 ? 100.425 23.478 92.978 1.00 33.66 288 SER A N 1
ATOM 1752 C CA . SER A 1 115 ? 100.652 23.211 91.557 1.00 33.25 288 SER A CA 1
ATOM 1753 C C . SER A 1 115 ? 99.515 23.738 90.696 1.00 31.97 288 SER A C 1
ATOM 1754 O O . SER A 1 115 ? 99.753 24.182 89.566 1.00 38.04 288 SER A O 1
ATOM 1762 N N . ARG A 1 116 ? 98.282 23.726 91.197 1.00 31.35 289 ARG A N 1
ATOM 1763 C CA . ARG A 1 116 ? 97.167 24.233 90.410 1.00 28.94 289 ARG A CA 1
ATOM 1764 C C . ARG A 1 116 ? 96.903 25.710 90.676 1.00 24.96 289 ARG A C 1
ATOM 1765 O O . ARG A 1 116 ? 95.902 26.251 90.192 1.00 23.15 289 ARG A O 1
ATOM 1786 N N . ARG A 1 117 ? 97.768 26.358 91.459 1.00 25.00 290 ARG A N 1
ATOM 1787 C CA . ARG A 1 117 ? 97.750 27.802 91.643 1.00 24.13 290 ARG A CA 1
ATOM 1788 C C . ARG A 1 117 ? 96.511 28.276 92.381 1.00 20.66 290 ARG A C 1
ATOM 1789 O O . ARG A 1 117 ? 96.155 29.460 92.299 1.00 21.27 290 ARG A O 1
ATOM 1810 N N . ASN A 1 118 ? 95.845 27.384 93.115 1.00 24.56 291 ASN A N 1
ATOM 1811 C CA . ASN A 1 118 ? 94.628 27.744 93.833 1.00 23.08 291 ASN A CA 1
ATOM 1812 C C . ASN A 1 118 ? 94.818 27.809 95.343 1.00 21.87 291 ASN A C 1
ATOM 1813 O O . ASN A 1 118 ? 93.899 28.223 96.054 1.00 18.55 291 ASN A O 1
ATOM 1824 N N . ILE A 1 119 ? 95.987 27.442 95.847 1.00 23.41 292 ILE A N 1
ATOM 1825 C CA . ILE A 1 119 ? 96.285 27.479 97.264 1.00 18.76 292 ILE A CA 1
ATOM 1826 C C . ILE A 1 119 ? 97.506 28.359 97.442 1.00 26.10 292 ILE A C 1
ATOM 1827 O O . ILE A 1 119 ? 98.549 28.097 96.839 1.00 26.80 292 ILE A O 1
ATOM 1843 N N . ALA A 1 120 ? 97.394 29.382 98.275 1.00 19.81 293 ALA A N 1
ATOM 1844 C CA . ALA A 1 120 ? 98.490 30.330 98.458 1.00 19.46 293 ALA A CA 1
ATOM 1845 C C . ALA A 1 120 ? 98.912 30.308 99.913 1.00 26.44 293 ALA A C 1
ATOM 1846 O O . ALA A 1 120 ? 98.064 30.392 100.804 1.00 21.66 293 ALA A O 1
ATOM 1853 N N . LEU A 1 121 ? 100.223 30.205 100.146 1.00 25.63 294 LEU A N 1
ATOM 1854 C CA . LEU A 1 121 ? 100.803 30.127 101.472 1.00 21.90 294 LEU A CA 1
ATOM 1855 C C . LEU A 1 121 ? 101.679 31.342 101.695 1.00 26.30 294 LEU A C 1
ATOM 1856 O O . LEU A 1 121 ? 102.585 31.607 100.897 1.00 25.02 294 LEU A O 1
ATOM 1872 N N . ARG A 1 122 ? 101.445 32.063 102.785 1.00 23.89 295 ARG A N 1
ATOM 1873 C CA . ARG A 1 122 ? 102.333 33.160 103.131 1.00 24.43 295 ARG A CA 1
ATOM 1874 C C . ARG A 1 122 ? 103.620 32.593 103.716 1.00 26.72 295 ARG A C 1
ATOM 1875 O O . ARG A 1 122 ? 103.586 31.853 104.708 1.00 27.86 295 ARG A O 1
ATOM 1896 N N . ASN A 1 123 ? 104.762 32.942 103.115 1.00 25.46 296 ASN A N 1
ATOM 1897 C CA . ASN A 1 123 ? 106.040 32.396 103.562 1.00 33.16 296 ASN A CA 1
ATOM 1898 C C . ASN A 1 123 ? 106.831 33.469 104.306 1.00 30.60 296 ASN A C 1
ATOM 1899 O O . ASN A 1 123 ? 106.277 34.495 104.719 1.00 31.09 296 ASN A O 1
ATOM 1910 N N . ASP A 1 124 ? 108.126 33.209 104.519 1.00 36.60 297 ASP A N 1
ATOM 1911 C CA . ASP A 1 124 ? 108.977 34.079 105.320 1.00 39.53 297 ASP A CA 1
ATOM 1912 C C . ASP A 1 124 ? 109.524 35.270 104.547 1.00 41.26 297 ASP A C 1
ATOM 1913 O O . ASP A 1 124 ? 110.273 36.069 105.127 1.00 44.53 297 ASP A O 1
ATOM 1922 N N . ALA A 1 125 ? 109.216 35.390 103.258 1.00 37.06 298 ALA A N 1
ATOM 1923 C CA . ALA A 1 125 ? 109.783 36.470 102.468 1.00 37.62 298 ALA A CA 1
ATOM 1924 C C . ALA A 1 125 ? 109.031 37.767 102.736 1.00 44.72 298 ALA A C 1
ATOM 1925 O O . ALA A 1 125 ? 107.920 37.772 103.272 1.00 45.97 298 ALA A O 1
ATOM 1932 N N . GLU A 1 126 ? 109.666 38.884 102.382 1.00 45.78 299 GLU A N 1
ATOM 1933 C CA . GLU A 1 126 ? 108.957 40.153 102.386 1.00 40.55 299 GLU A CA 1
ATOM 1934 C C . GLU A 1 126 ? 107.921 40.150 101.268 1.00 44.44 299 GLU A C 1
ATOM 1935 O O . GLU A 1 126 ? 108.136 39.558 100.207 1.00 44.13 299 GLU A O 1
ATOM 1947 N N . SER A 1 127 ? 106.781 40.789 101.522 1.00 35.70 300 SER A N 1
ATOM 1948 C CA . SER A 1 127 ? 105.716 40.912 100.535 1.00 33.26 300 SER A CA 1
ATOM 1949 C C . SER A 1 127 ? 105.456 42.387 100.252 1.00 38.69 300 SER A C 1
ATOM 1950 O O . SER A 1 127 ? 105.505 43.215 101.165 1.00 40.40 300 SER A O 1
ATOM 1958 N N . SER A 1 128 ? 105.184 42.715 98.984 1.00 40.78 301 SER A N 1
ATOM 1959 C CA . SER A 1 128 ? 104.953 44.098 98.586 1.00 42.02 301 SER A CA 1
ATOM 1960 C C . SER A 1 128 ? 103.509 44.548 98.801 1.00 44.76 301 SER A C 1
ATOM 1961 O O . SER A 1 128 ? 103.215 45.738 98.628 1.00 46.54 301 SER A O 1
ATOM 1969 N N . GLY A 1 129 ? 102.614 43.647 99.199 1.00 36.31 302 GLY A N 1
ATOM 1970 C CA . GLY A 1 129 ? 101.217 44.000 99.346 1.00 36.28 302 GLY A CA 1
ATOM 1971 C C . GLY A 1 129 ? 100.265 42.825 99.185 1.00 30.18 302 GLY A C 1
ATOM 1972 O O . GLY A 1 129 ? 100.550 41.695 99.589 1.00 29.30 302 GLY A O 1
ATOM 1976 N N . VAL A 1 130 ? 99.110 43.113 98.592 1.00 23.18 303 VAL A N 1
ATOM 1977 C CA . VAL A 1 130 ? 98.060 42.114 98.413 1.00 19.50 303 VAL A CA 1
ATOM 1978 C C . VAL A 1 130 ? 98.434 41.113 97.334 1.00 20.47 303 VAL A C 1
ATOM 1979 O O . VAL A 1 130 ? 98.918 41.484 96.248 1.00 22.49 303 VAL A O 1
ATOM 1992 N N . LEU A 1 131 ? 98.182 39.829 97.628 1.00 18.26 304 LEU A N 1
ATOM 1993 C CA . LEU A 1 131 ? 98.189 38.789 96.611 1.00 17.30 304 LEU A CA 1
ATOM 1994 C C . LEU A 1 131 ? 96.848 38.805 95.908 1.00 17.24 304 LEU A C 1
ATOM 1995 O O . LEU A 1 131 ? 95.828 38.430 96.488 1.00 17.56 304 LEU A O 1
ATOM 2011 N N . TYR A 1 132 ? 96.858 39.193 94.644 1.00 19.01 305 TYR A N 1
ATOM 2012 C CA . TYR A 1 132 ? 95.628 39.234 93.866 1.00 18.56 305 TYR A CA 1
ATOM 2013 C C . TYR A 1 132 ? 95.426 37.950 93.080 1.00 18.07 305 TYR A C 1
ATOM 2014 O O . TYR A 1 132 ? 96.353 37.190 92.804 1.00 17.74 305 TYR A O 1
ATOM 2032 N N . SER A 1 133 ? 94.183 37.739 92.693 1.00 15.30 306 SER A N 1
ATOM 2033 C CA . SER A 1 133 ? 93.852 36.772 91.658 1.00 18.30 306 SER A CA 1
ATOM 2034 C C . SER A 1 133 ? 94.692 37.050 90.416 1.00 18.63 306 SER A C 1
ATOM 2035 O O . SER A 1 133 ? 95.182 38.166 90.219 1.00 16.35 306 SER A O 1
ATOM 2043 N N . SER A 1 134 ? 94.831 36.046 89.543 1.00 15.43 307 SER A N 1
ATOM 2044 C CA . SER A 1 134 ? 95.727 36.154 88.410 1.00 17.17 307 SER A CA 1
ATOM 2045 C C . SER A 1 134 ? 95.212 37.159 87.398 1.00 18.23 307 SER A C 1
ATOM 2046 O O . SER A 1 134 ? 95.986 37.699 86.601 1.00 19.74 307 SER A O 1
ATOM 2054 N N . ALA A 1 135 ? 93.906 37.377 87.438 1.00 16.95 308 ALA A N 1
ATOM 2055 C CA . ALA A 1 135 ? 93.179 38.303 86.581 1.00 15.45 308 ALA A CA 1
ATOM 2056 C C . ALA A 1 135 ? 91.847 38.542 87.281 1.00 13.26 308 ALA A C 1
ATOM 2057 O O . ALA A 1 135 ? 91.575 37.926 88.311 1.00 14.83 308 ALA A O 1
ATOM 2064 N N . PRO A 1 136 ? 91.019 39.492 86.765 1.00 15.26 309 PRO A N 1
ATOM 2065 C CA . PRO A 1 136 ? 89.732 39.722 87.424 1.00 16.40 309 PRO A CA 1
ATOM 2066 C C . PRO A 1 136 ? 88.757 38.643 87.023 1.00 18.88 309 PRO A C 1
ATOM 2067 O O . PRO A 1 136 ? 88.077 38.753 86.001 1.00 18.54 309 PRO A O 1
ATOM 2078 N N . THR A 1 137 ? 88.731 37.575 87.814 1.00 15.27 310 THR A N 1
ATOM 2079 C CA . THR A 1 137 ? 87.960 36.391 87.474 1.00 17.42 310 THR A CA 1
ATOM 2080 C C . THR A 1 137 ? 86.838 36.125 88.474 1.00 16.45 310 THR A C 1
ATOM 2081 O O . THR A 1 137 ? 86.272 35.020 88.474 1.00 19.19 310 THR A O 1
ATOM 2092 N N . TYR A 1 138 ? 86.469 37.114 89.293 1.00 16.97 311 TYR A N 1
ATOM 2093 C CA . TYR A 1 138 ? 85.224 37.011 90.051 1.00 17.04 311 TYR A CA 1
ATOM 2094 C C . TYR A 1 138 ? 84.132 37.688 89.236 1.00 19.85 311 TYR A C 1
ATOM 2095 O O . TYR A 1 138 ? 84.199 38.897 88.978 1.00 20.70 311 TYR A O 1
ATOM 2113 N N . PHE A 1 139 ? 83.133 36.909 88.809 1.00 17.33 312 PHE A N 1
ATOM 2114 C CA . PHE A 1 139 ? 82.095 37.428 87.946 1.00 20.62 312 PHE A CA 1
ATOM 2115 C C . PHE A 1 139 ? 80.796 37.507 88.730 1.00 23.05 312 PHE A C 1
ATOM 2116 O O . PHE A 1 139 ? 80.523 36.680 89.597 1.00 22.92 312 PHE A O 1
ATOM 2133 N N . CYS A 1 140 ? 79.984 38.503 88.425 1.00 36.01 313 CYS A N 1
ATOM 2134 C CA . CYS A 1 140 ? 78.817 38.680 89.266 1.00 41.22 313 CYS A CA 1
ATOM 2135 C C . CYS A 1 140 ? 77.913 37.464 89.105 1.00 22.65 313 CYS A C 1
ATOM 2136 O O . CYS A 1 140 ? 77.780 36.888 88.020 1.00 24.14 313 CYS A O 1
ATOM 2143 N N . GLY A 1 141 ? 77.339 37.021 90.220 1.00 31.62 314 GLY A N 1
ATOM 2144 C CA . GLY A 1 141 ? 76.547 35.820 90.231 1.00 28.24 314 GLY A CA 1
ATOM 2145 C C . GLY A 1 141 ? 77.287 34.620 90.760 1.00 27.01 314 GLY A C 1
ATOM 2146 O O . GLY A 1 141 ? 76.659 33.649 91.166 1.00 29.64 314 GLY A O 1
ATOM 2150 N N . GLN A 1 142 ? 78.609 34.666 90.763 1.00 20.33 315 GLN A N 1
ATOM 2151 C CA . GLN A 1 142 ? 79.372 33.572 91.327 1.00 21.98 315 GLN A CA 1
ATOM 2152 C C . GLN A 1 142 ? 79.330 33.617 92.840 1.00 24.19 315 GLN A C 1
ATOM 2153 O O . GLN A 1 142 ? 79.314 34.686 93.444 1.00 26.10 315 GLN A O 1
ATOM 2167 N N . THR A 1 143 ? 79.321 32.441 93.443 1.00 26.90 316 THR A N 1
ATOM 2168 C CA . THR A 1 143 ? 79.624 32.308 94.857 1.00 25.36 316 THR A CA 1
ATOM 2169 C C . THR A 1 143 ? 81.117 32.031 94.974 1.00 26.56 316 THR A C 1
ATOM 2170 O O . THR A 1 143 ? 81.605 30.982 94.534 1.00 30.54 316 THR A O 1
ATOM 2181 N N . LEU A 1 144 ? 81.858 33.009 95.481 1.00 25.96 317 LEU A N 1
ATOM 2182 C CA . LEU A 1 144 ? 83.300 32.893 95.574 1.00 22.32 317 LEU A CA 1
ATOM 2183 C C . LEU A 1 144 ? 83.630 32.356 96.964 1.00 22.45 317 LEU A C 1
ATOM 2184 O O . LEU A 1 144 ? 83.292 32.990 97.974 1.00 25.62 317 LEU A O 1
ATOM 2200 N N . THR A 1 145 ? 84.253 31.184 97.010 1.00 22.99 318 THR A N 1
ATOM 2201 C CA . THR A 1 145 ? 84.499 30.487 98.264 1.00 25.32 318 THR A CA 1
ATOM 2202 C C . THR A 1 145 ? 85.989 30.315 98.489 1.00 24.03 318 THR A C 1
ATOM 2203 O O . THR A 1 145 ? 86.706 29.853 97.598 1.00 23.11 318 THR A O 1
ATOM 2214 N N . PHE A 1 146 ? 86.426 30.664 99.700 1.00 23.41 319 PHE A N 1
ATOM 2215 C CA . PHE A 1 146 ? 87.782 30.441 100.177 1.00 20.04 319 PHE A CA 1
ATOM 2216 C C . PHE A 1 146 ? 87.732 29.492 101.359 1.00 21.97 319 PHE A C 1
ATOM 2217 O O . PHE A 1 146 ? 86.781 29.506 102.134 1.00 24.91 319 PHE A O 1
ATOM 2234 N N . ARG A 1 147 ? 88.780 28.699 101.519 1.00 21.39 320 ARG A N 1
ATOM 2235 C CA . ARG A 1 147 ? 88.933 27.900 102.728 1.00 19.24 320 ARG A CA 1
ATOM 2236 C C . ARG A 1 147 ? 90.298 28.169 103.320 1.00 26.36 320 ARG A C 1
ATOM 2237 O O . ARG A 1 147 ? 91.301 28.220 102.604 1.00 22.77 320 ARG A O 1
ATOM 2258 N N . VAL A 1 148 ? 90.325 28.351 104.633 1.00 28.22 321 VAL A N 1
ATOM 2259 C CA . VAL A 1 148 ? 91.567 28.571 105.363 1.00 26.69 321 VAL A CA 1
ATOM 2260 C C . VAL A 1 148 ? 92.150 27.206 105.728 1.00 22.51 321 VAL A C 1
ATOM 2261 O O . VAL A 1 148 ? 91.578 26.472 106.522 1.00 26.68 321 VAL A O 1
ATOM 2274 N N . GLU A 1 149 ? 93.276 26.850 105.108 1.00 25.72 322 GLU A N 1
ATOM 2275 C CA . GLU A 1 149 ? 93.873 25.538 105.324 1.00 26.45 322 GLU A CA 1
ATOM 2276 C C . GLU A 1 149 ? 94.750 25.536 106.558 1.00 24.63 322 GLU A C 1
ATOM 2277 O O . GLU A 1 149 ? 94.711 24.598 107.358 1.00 27.56 322 GLU A O 1
ATOM 2289 N N . THR A 1 150 ? 95.530 26.594 106.734 1.00 28.88 323 THR A N 1
ATOM 2290 C CA . THR A 1 150 ? 96.415 26.658 107.877 1.00 30.91 323 THR A CA 1
ATOM 2291 C C . THR A 1 150 ? 96.523 28.131 108.244 1.00 22.32 323 THR A C 1
ATOM 2292 O O . THR A 1 150 ? 96.185 29.006 107.434 1.00 24.80 323 THR A O 1
ATOM 2303 N N . VAL A 1 151 ? 96.877 28.394 109.507 1.00 30.44 324 VAL A N 1
ATOM 2304 C CA . VAL A 1 151 ? 96.865 29.748 110.049 1.00 27.88 324 VAL A CA 1
ATOM 2305 C C . VAL A 1 151 ? 98.264 30.141 110.503 1.00 25.82 324 VAL A C 1
ATOM 2306 O O . VAL A 1 151 ? 99.130 29.304 110.763 1.00 29.34 324 VAL A O 1
ATOM 2319 N N . GLY A 1 152 ? 98.461 31.451 110.609 1.00 28.64 325 GLY A N 1
ATOM 2320 C CA . GLY A 1 152 ? 99.610 32.019 111.283 1.00 31.20 325 GLY A CA 1
ATOM 2321 C C . GLY A 1 152 ? 99.181 33.030 112.328 1.00 28.11 325 GLY A C 1
ATOM 2322 O O . GLY A 1 152 ? 97.995 33.142 112.664 1.00 32.09 325 GLY A O 1
ATOM 2326 N N . GLN A 1 153 ? 100.138 33.789 112.840 1.00 32.02 326 GLN A N 1
ATOM 2327 C CA . GLN A 1 153 ? 99.807 34.864 113.751 1.00 30.46 326 GLN A CA 1
ATOM 2328 C C . GLN A 1 153 ? 98.895 35.875 113.050 1.00 29.87 326 GLN A C 1
ATOM 2329 O O . GLN A 1 153 ? 99.154 36.242 111.900 1.00 29.04 326 GLN A O 1
ATOM 2343 N N . PRO A 1 154 ? 97.854 36.356 113.723 1.00 33.43 327 PRO A N 1
ATOM 2344 C CA . PRO A 1 154 ? 96.987 37.367 113.105 1.00 31.34 327 PRO A CA 1
ATOM 2345 C C . PRO A 1 154 ? 97.588 38.764 113.183 1.00 33.71 327 PRO A C 1
ATOM 2346 O O . PRO A 1 154 ? 98.414 39.072 114.048 1.00 33.91 327 PRO A O 1
ATOM 2357 N N . ASP A 1 155 ? 97.147 39.608 112.247 1.00 29.69 328 ASP A N 1
ATOM 2358 C CA . ASP A 1 155 ? 97.603 40.984 112.152 1.00 31.98 328 ASP A CA 1
ATOM 2359 C C . ASP A 1 155 ? 96.492 41.855 111.582 1.00 28.75 328 ASP A C 1
ATOM 2360 O O . ASP A 1 155 ? 95.682 41.410 110.756 1.00 26.73 328 ASP A O 1
ATOM 2369 N N . ARG A 1 156 ? 96.486 43.116 112.011 1.00 36.15 329 ARG A N 1
ATOM 2370 C CA . ARG A 1 156 ? 95.388 44.011 111.661 1.00 31.52 329 ARG A CA 1
ATOM 2371 C C . ARG A 1 156 ? 95.232 44.166 110.152 1.00 35.91 329 ARG A C 1
ATOM 2372 O O . ARG A 1 156 ? 94.114 44.398 109.676 1.00 30.71 329 ARG A O 1
ATOM 2393 N N . ARG A 1 157 ? 96.312 44.019 109.379 1.00 33.56 330 ARG A N 1
ATOM 2394 C CA . ARG A 1 157 ? 96.248 44.177 107.923 1.00 29.05 330 ARG A CA 1
ATOM 2395 C C . ARG A 1 157 ? 95.894 42.899 107.176 1.00 34.19 330 ARG A C 1
ATOM 2396 O O . ARG A 1 157 ? 95.955 42.887 105.933 1.00 28.27 330 ARG A O 1
ATOM 2417 N N . ASP A 1 158 ? 95.558 41.821 107.882 1.00 26.04 331 ASP A N 1
ATOM 2418 C CA . ASP A 1 158 ? 95.107 40.606 107.212 1.00 21.93 331 ASP A CA 1
ATOM 2419 C C . ASP A 1 158 ? 93.821 40.896 106.448 1.00 27.46 331 ASP A C 1
ATOM 2420 O O . ASP A 1 158 ? 92.922 41.567 106.964 1.00 25.35 331 ASP A O 1
ATOM 2429 N N . SER A 1 159 ? 93.713 40.384 105.218 1.00 21.91 332 SER A N 1
ATOM 2430 C CA . SER A 1 159 ? 92.445 40.521 104.515 1.00 20.65 332 SER A CA 1
ATOM 2431 C C . SER A 1 159 ? 92.233 39.375 103.544 1.00 19.70 332 SER A C 1
ATOM 2432 O O . SER A 1 159 ? 93.183 38.760 103.044 1.00 21.27 332 SER A O 1
ATOM 2440 N N . ILE A 1 160 ? 90.954 39.116 103.287 1.00 21.69 333 ILE A N 1
ATOM 2441 C CA . ILE A 1 160 ? 90.480 38.275 102.189 1.00 19.60 333 ILE A CA 1
ATOM 2442 C C . ILE A 1 160 ? 89.296 39.002 101.572 1.00 16.96 333 ILE A C 1
ATOM 2443 O O . ILE A 1 160 ? 88.350 39.338 102.284 1.00 20.23 333 ILE A O 1
ATOM 2459 N N . GLY A 1 161 ? 89.325 39.256 100.265 1.00 17.67 334 GLY A N 1
ATOM 2460 C CA . GLY A 1 161 ? 88.227 40.019 99.685 1.00 18.67 334 GLY A CA 1
ATOM 2461 C C . GLY A 1 161 ? 88.283 40.189 98.191 1.00 17.69 334 GLY A C 1
ATOM 2462 O O . GLY A 1 161 ? 88.931 39.425 97.476 1.00 17.55 334 GLY A O 1
ATOM 2466 N N . VAL A 1 162 ? 87.502 41.180 97.738 1.00 20.61 335 VAL A N 1
ATOM 2467 C CA . VAL A 1 162 ? 87.207 41.408 96.325 1.00 19.21 335 VAL A CA 1
ATOM 2468 C C . VAL A 1 162 ? 87.328 42.905 96.070 1.00 22.92 335 VAL A C 1
ATOM 2469 O O . VAL A 1 162 ? 87.047 43.724 96.952 1.00 20.14 335 VAL A O 1
ATOM 2482 N N . CYS A 1 163 ? 87.770 43.267 94.864 1.00 17.56 336 CYS A N 1
ATOM 2483 C CA . CYS A 1 163 ? 87.994 44.670 94.538 1.00 19.62 336 CYS A CA 1
ATOM 2484 C C . CYS A 1 163 ? 87.989 44.898 93.029 1.00 20.89 336 CYS A C 1
ATOM 2485 O O . CYS A 1 163 ? 88.109 43.971 92.232 1.00 20.41 336 CYS A O 1
ATOM 2493 N N . ALA A 1 164 ? 87.911 46.178 92.657 1.00 22.60 337 ALA A N 1
ATOM 2494 C CA . ALA A 1 164 ? 87.807 46.568 91.250 1.00 22.31 337 ALA A CA 1
ATOM 2495 C C . ALA A 1 164 ? 89.128 46.476 90.498 1.00 29.54 337 ALA A C 1
ATOM 2496 O O . ALA A 1 164 ? 89.134 46.068 89.333 1.00 26.67 337 ALA A O 1
ATOM 2503 N N . GLU A 1 165 ? 90.244 46.906 91.101 1.00 24.23 338 GLU A N 1
ATOM 2504 C CA . GLU A 1 165 ? 91.530 47.040 90.404 1.00 27.26 338 GLU A CA 1
ATOM 2505 C C . GLU A 1 165 ? 92.690 46.440 91.204 1.00 29.31 338 GLU A C 1
ATOM 2506 O O . GLU A 1 165 ? 92.674 46.425 92.436 1.00 27.74 338 GLU A O 1
ATOM 2518 N N . ARG A 1 166 ? 93.712 45.962 90.479 1.00 30.48 339 ARG A N 1
ATOM 2519 C CA . ARG A 1 166 ? 94.957 45.443 91.059 1.00 25.35 339 ARG A CA 1
ATOM 2520 C C . ARG A 1 166 ? 95.843 46.637 91.380 1.00 32.21 339 ARG A C 1
ATOM 2521 O O . ARG A 1 166 ? 96.342 47.308 90.466 1.00 36.04 339 ARG A O 1
ATOM 2542 N N . GLN A 1 167 ? 95.996 46.949 92.663 1.00 36.06 340 GLN A N 1
ATOM 2543 C CA . GLN A 1 167 ? 96.750 48.126 93.093 1.00 45.64 340 GLN A CA 1
ATOM 2544 C C . GLN A 1 167 ? 97.841 47.699 94.063 1.00 58.41 340 GLN A C 1
ATOM 2545 O O . GLN A 1 167 ? 97.554 47.095 95.104 1.00 52.23 340 GLN A O 1
ATOM 2559 N N . ASN A 1 168 ? 99.092 48.022 93.717 1.00 67.99 341 ASN A N 1
ATOM 2560 C CA . ASN A 1 168 ? 100.255 47.479 94.409 1.00 66.02 341 ASN A CA 1
ATOM 2561 C C . ASN A 1 168 ? 100.629 48.251 95.671 1.00 62.01 341 ASN A C 1
ATOM 2562 O O . ASN A 1 168 ? 101.432 47.748 96.465 1.00 57.74 341 ASN A O 1
ATOM 2569 N N . GLY A 1 169 ? 100.079 49.446 95.877 1.00 58.96 342 GLY A N 1
ATOM 2570 C CA . GLY A 1 169 ? 100.454 50.254 97.024 1.00 65.32 342 GLY A CA 1
ATOM 2571 C C . GLY A 1 169 ? 100.123 49.650 98.380 1.00 64.42 342 GLY A C 1
ATOM 2572 O O . GLY A 1 169 ? 101.021 49.338 99.168 1.00 66.19 342 GLY A O 1
ATOM 2576 N N . TYR A 1 170 ? 98.834 49.440 98.637 1.00 58.90 343 TYR A N 1
ATOM 2577 C CA . TYR A 1 170 ? 98.305 49.226 99.980 1.00 52.19 343 TYR A CA 1
ATOM 2578 C C . TYR A 1 170 ? 98.764 47.892 100.580 1.00 40.34 343 TYR A C 1
ATOM 2579 O O . TYR A 1 170 ? 99.159 46.954 99.877 1.00 44.74 343 TYR A O 1
ATOM 2597 N N . GLU A 1 171 ? 98.659 47.805 101.910 1.00 33.06 344 GLU A N 1
ATOM 2598 C CA . GLU A 1 171 ? 99.000 46.598 102.653 1.00 31.81 344 GLU A CA 1
ATOM 2599 C C . GLU A 1 171 ? 97.861 45.599 102.762 1.00 31.10 344 GLU A C 1
ATOM 2600 O O . GLU A 1 171 ? 98.080 44.487 103.248 1.00 33.66 344 GLU A O 1
ATOM 2612 N N . SER A 1 172 ? 96.650 45.959 102.363 1.00 28.94 345 SER A N 1
AT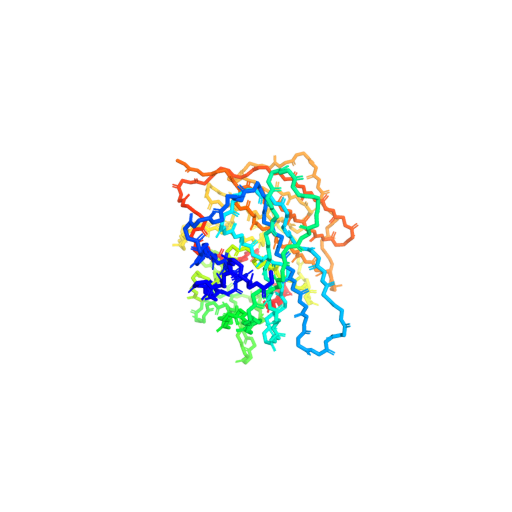OM 2613 C CA . SER A 1 172 ? 95.509 45.075 102.537 1.00 21.41 345 SER A CA 1
ATOM 2614 C C . SER A 1 172 ? 94.411 45.556 101.607 1.00 23.51 345 SER A C 1
ATOM 2615 O O . SER A 1 172 ? 94.546 46.590 100.951 1.00 26.54 345 SER A O 1
ATOM 2623 N N . LEU A 1 173 ? 93.297 44.826 101.603 1.00 22.03 346 LEU A N 1
ATOM 2624 C CA . LEU A 1 173 ? 92.107 45.238 100.878 1.00 24.97 346 LEU A CA 1
ATOM 2625 C C . LEU A 1 173 ? 91.180 46.097 101.715 1.00 23.79 346 LEU A C 1
ATOM 2626 O O . LEU A 1 173 ? 90.042 46.336 101.308 1.00 28.88 346 LEU A O 1
ATOM 2642 N N . GLN A 1 174 ? 91.648 46.591 102.864 1.00 25.45 347 GLN A N 1
ATOM 2643 C CA . GLN A 1 174 ? 90.868 47.508 103.682 1.00 23.31 347 GLN A CA 1
ATOM 2644 C C . GLN A 1 174 ? 91.028 48.915 103.109 1.00 30.85 347 GLN A C 1
ATOM 2645 O O . GLN A 1 174 ? 91.689 49.783 103.680 1.00 34.72 347 GLN A O 1
ATOM 2659 N N . ARG A 1 175 ? 90.396 49.135 101.950 1.00 26.61 348 ARG A N 1
ATOM 2660 C CA . ARG A 1 175 ? 90.647 50.333 101.157 1.00 28.02 348 ARG A CA 1
ATOM 2661 C C . ARG A 1 175 ? 89.466 50.588 100.218 1.00 29.04 348 ARG A C 1
ATOM 2662 O O . ARG A 1 175 ? 88.591 49.743 100.037 1.00 30.11 348 ARG A O 1
ATOM 2683 N N . ASP A 1 176 ? 89.449 51.776 99.620 1.00 36.57 349 ASP A N 1
ATOM 2684 C CA . ASP A 1 176 ? 88.320 52.151 98.779 1.00 37.53 349 ASP A CA 1
ATOM 2685 C C . ASP A 1 176 ? 88.207 51.205 97.580 1.00 31.27 349 ASP A C 1
ATOM 2686 O O . ASP A 1 176 ? 89.195 50.615 97.129 1.00 31.81 349 ASP A O 1
ATOM 2695 N N . GLN A 1 177 ? 86.969 51.020 97.103 1.00 30.12 350 GLN A N 1
ATOM 2696 C CA . GLN A 1 177 ? 86.663 50.183 95.928 1.00 30.78 350 GLN A CA 1
ATOM 2697 C C . GLN A 1 177 ? 87.031 48.720 96.153 1.00 32.30 350 GLN A C 1
ATOM 2698 O O . GLN A 1 177 ? 87.430 48.013 95.225 1.00 27.42 350 GLN A O 1
ATOM 2712 N N . ALA A 1 178 ? 86.898 48.270 97.398 1.00 27.84 351 ALA A N 1
ATOM 2713 C CA . ALA A 1 178 ? 87.126 46.891 97.797 1.00 27.07 351 ALA A CA 1
ATOM 2714 C C . ALA A 1 178 ? 86.199 46.556 98.960 1.00 25.52 351 ALA A C 1
ATOM 2715 O O . ALA A 1 178 ? 85.763 47.439 99.714 1.00 27.43 351 ALA A O 1
ATOM 2722 N N . VAL A 1 179 ? 85.916 45.257 99.106 1.00 21.51 352 VAL A N 1
ATOM 2723 C CA . VAL A 1 179 ? 85.241 44.701 100.284 1.00 23.67 352 VAL A CA 1
ATOM 2724 C C . VAL A 1 179 ? 86.059 43.522 100.773 1.00 22.40 352 VAL A C 1
ATOM 2725 O O . VAL A 1 179 ? 86.529 42.714 99.971 1.00 23.71 352 VAL A O 1
ATOM 2738 N N . CYS A 1 180 ? 86.224 43.396 102.089 1.00 25.48 353 CYS A N 1
ATOM 2739 C CA . CYS A 1 180 ? 87.038 42.287 102.576 1.00 24.10 353 CYS A CA 1
ATOM 2740 C C . CYS A 1 180 ? 86.661 41.950 104.011 1.00 28.88 353 CYS A C 1
ATOM 2741 O O . CYS A 1 180 ? 85.952 42.704 104.685 1.00 27.79 353 CYS A O 1
ATOM 2749 N N . ILE A 1 181 ? 87.156 40.797 104.469 1.00 22.36 354 ILE A N 1
ATOM 2750 C CA . ILE A 1 181 ? 87.114 40.430 105.880 1.00 24.00 354 ILE A CA 1
ATOM 2751 C C . ILE A 1 181 ? 88.542 40.301 106.381 1.00 25.01 354 ILE A C 1
ATOM 2752 O O . ILE A 1 181 ? 89.466 40.029 105.611 1.00 23.81 354 ILE A O 1
ATOM 2768 N N . SER A 1 182 ? 88.727 40.511 107.674 1.00 23.77 355 SER A N 1
ATOM 2769 C CA . SER A 1 182 ? 90.021 40.295 108.290 1.00 24.31 355 SER A CA 1
ATOM 2770 C C . SER A 1 182 ? 89.954 39.030 109.139 1.00 26.36 355 SER A C 1
ATOM 2771 O O . SER A 1 182 ? 88.914 38.375 109.243 1.00 27.86 355 SER A O 1
ATOM 2779 N N . THR A 1 183 ? 91.088 38.673 109.731 1.00 25.18 356 THR A N 1
ATOM 2780 C CA . THR A 1 183 ? 91.185 37.382 110.386 1.00 25.34 356 THR A CA 1
ATOM 2781 C C . THR A 1 183 ? 90.524 37.386 111.748 1.00 34.29 356 THR A C 1
ATOM 2782 O O . THR A 1 183 ? 90.356 36.321 112.341 1.00 35.40 356 THR A O 1
ATOM 2793 N N . ASN A 1 184 ? 90.127 38.552 112.228 1.00 29.15 357 ASN A N 1
ATOM 2794 C CA . ASN A 1 184 ? 89.358 38.673 113.456 1.00 29.06 357 ASN A CA 1
ATOM 2795 C C . ASN A 1 184 ? 87.851 38.684 113.196 1.00 33.24 357 ASN A C 1
ATOM 2796 O O . ASN A 1 184 ? 87.075 38.844 114.142 1.00 38.31 357 ASN A O 1
ATOM 2807 N N . GLY A 1 185 ? 87.417 38.510 111.940 1.00 31.75 358 GLY A N 1
ATOM 2808 C CA . GLY A 1 185 ? 86.006 38.532 111.600 1.00 29.98 358 GLY A CA 1
ATOM 2809 C C . GLY A 1 185 ? 85.469 39.896 111.228 1.00 32.72 358 GLY A C 1
ATOM 2810 O O . GLY A 1 185 ? 84.283 40.015 110.867 1.00 33.59 358 GLY A O 1
ATOM 2814 N N . ALA A 1 186 ? 86.295 40.928 111.293 1.00 28.25 359 ALA A N 1
ATOM 2815 C CA . ALA A 1 186 ? 85.836 42.263 110.949 1.00 31.28 359 ALA A CA 1
ATOM 2816 C C . ALA A 1 186 ? 85.651 42.381 109.449 1.00 32.96 359 ALA A C 1
ATOM 2817 O O . ALA A 1 186 ? 86.393 41.781 108.660 1.00 28.60 359 ALA A O 1
ATOM 2824 N N . VAL A 1 187 ? 84.625 43.132 109.055 1.00 30.85 360 VAL A N 1
ATOM 2825 C CA . VAL A 1 187 ? 84.256 43.311 107.658 1.00 30.78 360 VAL A CA 1
ATOM 2826 C C . VAL A 1 187 ? 84.451 44.779 107.304 1.00 32.07 360 VAL A C 1
ATOM 2827 O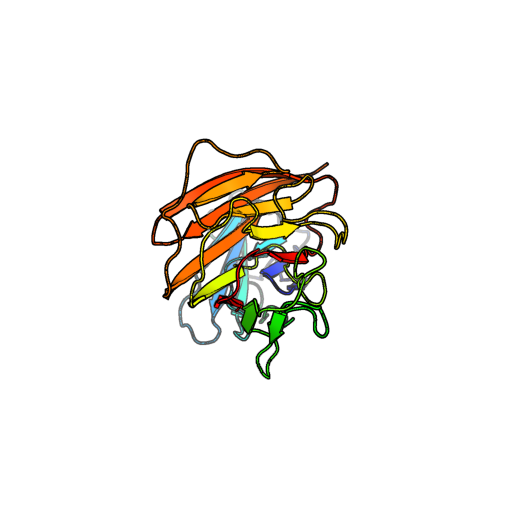 O . VAL A 1 187 ? 84.032 45.669 108.060 1.00 29.96 360 VAL A O 1
ATOM 2840 N N . PHE A 1 188 ? 85.071 45.024 106.150 1.00 27.13 361 PHE A N 1
ATOM 2841 C CA . PHE A 1 188 ? 85.391 46.365 105.679 1.00 27.64 361 PHE A CA 1
ATOM 2842 C C . PHE A 1 188 ? 84.725 46.568 104.323 1.00 29.31 361 PHE A C 1
ATOM 2843 O O . PHE A 1 188 ? 84.771 45.683 103.461 1.00 29.81 361 PHE A O 1
ATOM 2860 N N . VAL A 1 189 ? 84.112 47.734 104.142 1.00 29.08 362 VAL A N 1
ATOM 2861 C CA . VAL A 1 189 ? 83.406 48.089 102.915 1.00 31.55 362 VAL A CA 1
ATOM 2862 C C . VAL A 1 189 ? 83.995 49.410 102.436 1.00 32.22 362 VAL A C 1
ATOM 2863 O O . VAL A 1 189 ? 83.818 50.441 103.093 1.00 32.60 362 VAL A O 1
ATOM 2876 N N . ASN A 1 190 ? 84.700 49.390 101.299 1.00 33.15 363 ASN A N 1
ATOM 2877 C CA . ASN A 1 190 ? 85.413 50.586 100.840 1.00 33.69 363 ASN A CA 1
ATOM 2878 C C . ASN A 1 190 ? 86.279 51.153 101.959 1.00 29.05 363 ASN A C 1
ATOM 2879 O O . ASN A 1 190 ? 86.343 52.359 102.172 1.00 31.45 363 ASN A O 1
ATOM 2890 N N . GLY A 1 191 ? 86.934 50.249 102.683 1.00 29.94 364 GLY A N 1
ATOM 2891 C CA . GLY A 1 191 ? 87.897 50.602 103.699 1.00 34.42 364 GLY A CA 1
ATOM 2892 C C . GLY A 1 191 ? 87.288 51.014 105.016 1.00 34.67 364 GLY A C 1
ATOM 2893 O O . GLY A 1 191 ? 88.029 51.412 105.916 1.00 35.32 364 GLY A O 1
ATOM 2897 N N . LYS A 1 192 ? 85.966 50.924 105.157 1.00 39.09 365 LYS A N 1
ATOM 2898 C CA . LYS A 1 192 ? 85.257 51.348 106.359 1.00 43.25 365 LYS A CA 1
ATOM 2899 C C . LYS A 1 192 ? 84.755 50.119 107.115 1.00 41.70 365 LYS A C 1
ATOM 2900 O O . LYS A 1 192 ? 83.925 49.357 106.604 1.00 33.57 365 LYS A O 1
ATOM 2919 N N . GLU A 1 193 ? 85.268 49.930 108.329 1.00 36.15 366 GLU A N 1
ATOM 2920 C CA . GLU A 1 193 ? 84.916 48.772 109.138 1.00 34.61 366 GLU A CA 1
ATOM 2921 C C . GLU A 1 193 ? 83.464 48.830 109.615 1.00 37.05 366 GLU A C 1
ATOM 2922 O O . GLU A 1 193 ? 82.992 49.857 110.120 1.00 37.47 366 GLU A O 1
ATOM 2934 N N . MET A 1 194 ? 82.775 47.695 109.490 1.00 38.72 367 MET A N 1
ATOM 2935 C CA . MET A 1 194 ? 81.408 47.537 109.974 1.00 43.27 367 MET A CA 1
ATOM 2936 C C . MET A 1 194 ? 81.394 47.208 111.463 1.00 37.25 367 MET A C 1
ATOM 2937 O O . MET A 1 194 ? 82.339 46.639 112.005 1.00 35.84 367 MET A O 1
ATOM 2951 N N . THR A 1 195 ? 80.300 47.573 112.134 1.00 39.64 368 THR A N 1
ATOM 2952 C CA . THR A 1 195 ? 80.157 47.198 113.534 1.00 41.40 368 THR A CA 1
ATOM 2953 C C . THR A 1 195 ? 80.059 45.684 113.682 1.00 42.17 368 THR A C 1
ATOM 2954 O O . THR A 1 195 ? 80.714 45.088 114.545 1.00 39.64 368 THR A O 1
ATOM 2965 N N . ASN A 1 196 ? 79.236 45.043 112.857 1.00 43.53 369 ASN A N 1
ATOM 2966 C CA . ASN A 1 196 ? 78.992 43.617 113.016 1.00 48.10 369 ASN A CA 1
ATOM 2967 C C . ASN A 1 196 ? 80.162 42.814 112.479 1.00 36.69 369 ASN A C 1
ATOM 2968 O O . ASN A 1 196 ? 80.741 43.152 111.451 1.00 37.15 369 ASN A O 1
ATOM 2979 N N . GLN A 1 197 ? 80.507 41.745 113.187 1.00 35.90 370 GLN A N 1
ATOM 2980 C CA . GLN A 1 197 ? 81.627 40.904 112.798 1.00 41.16 370 GLN A CA 1
ATOM 2981 C C . GLN A 1 197 ? 81.161 39.476 112.581 1.00 39.65 370 GLN A C 1
ATOM 2982 O O . GLN A 1 197 ? 80.160 39.031 113.153 1.00 42.07 370 GLN A O 1
ATOM 2996 N N . LEU A 1 198 ? 81.931 38.757 111.802 1.00 39.01 371 LEU A N 1
ATOM 2997 C CA . LEU A 1 198 ? 81.774 37.324 111.668 1.00 36.32 371 LEU A CA 1
ATOM 2998 C C . LEU A 1 198 ? 82.703 36.604 112.632 1.00 38.31 371 LEU A C 1
ATOM 2999 O O . LEU A 1 198 ? 83.618 37.208 113.195 1.00 39.40 371 LEU A O 1
ATOM 3015 N N . PRO A 1 199 ? 82.476 35.315 112.885 1.00 36.55 372 PRO A N 1
ATOM 3016 C CA . PRO A 1 199 ? 83.409 34.575 113.740 1.00 39.79 372 PRO A CA 1
ATOM 3017 C C . PRO A 1 199 ? 84.781 34.542 113.094 1.00 36.29 372 PRO A C 1
ATOM 3018 O O . PRO A 1 199 ? 84.908 34.430 111.874 1.00 36.33 372 PRO A O 1
ATOM 3029 N N . ALA A 1 200 ? 85.816 34.664 113.916 1.00 40.93 373 ALA A N 1
ATOM 3030 C CA . ALA A 1 200 ? 87.172 34.684 113.382 1.00 35.79 373 ALA A CA 1
ATOM 3031 C C . ALA A 1 200 ? 87.535 33.336 112.769 1.00 34.20 373 ALA A C 1
ATOM 3032 O O . ALA A 1 200 ? 87.177 32.279 113.290 1.00 36.76 373 ALA A O 1
ATOM 3039 N N . VAL A 1 201 ? 88.266 33.375 111.650 1.00 33.59 374 VAL A N 1
ATOM 3040 C CA . VAL A 1 201 ? 88.579 32.149 110.925 1.00 29.98 374 VAL A CA 1
ATOM 3041 C C . VAL A 1 201 ? 89.592 31.316 111.701 1.00 32.83 374 VAL A C 1
ATOM 3042 O O . VAL A 1 201 ? 90.485 31.834 112.390 1.00 34.81 374 VAL A O 1
ATOM 3055 N N . THR A 1 202 ? 89.432 30.005 111.590 1.00 34.82 375 THR A N 1
ATOM 3056 C CA . THR A 1 202 ? 90.401 29.029 112.049 1.00 29.55 375 THR A CA 1
ATOM 3057 C C . THR A 1 202 ? 90.619 28.071 110.888 1.00 31.19 375 THR A C 1
ATOM 3058 O O . THR A 1 202 ? 89.957 28.178 109.850 1.00 28.43 375 THR A O 1
ATOM 3069 N N . SER A 1 203 ? 91.564 27.149 111.037 1.00 31.52 376 SER A N 1
ATOM 3070 C CA . SER A 1 203 ? 91.788 26.177 109.971 1.00 28.91 376 SER A CA 1
ATOM 3071 C C . SER A 1 203 ? 90.517 25.363 109.759 1.00 31.52 376 SER A C 1
ATOM 3072 O O . SER A 1 203 ? 89.928 24.858 110.713 1.00 32.83 376 SER A O 1
ATOM 3080 N N . GLY A 1 204 ? 90.095 25.255 108.499 1.00 26.28 377 GLY A N 1
ATOM 3081 C CA . GLY A 1 204 ? 88.841 24.643 108.137 1.00 34.23 377 GLY A CA 1
ATOM 3082 C C . GLY A 1 204 ? 87.732 25.635 107.871 1.00 30.29 377 GLY A C 1
ATOM 3083 O O . GLY A 1 204 ? 86.727 25.276 107.240 1.00 35.49 377 GLY A O 1
ATOM 3087 N N . SER A 1 205 ? 87.880 26.868 108.342 1.00 32.20 378 SER A N 1
ATOM 3088 C CA . SER A 1 205 ? 86.876 27.889 108.081 1.00 26.79 378 SER A CA 1
ATOM 3089 C C . SER A 1 205 ? 86.790 28.205 106.602 1.00 24.53 378 SER A C 1
ATOM 3090 O O . SER A 1 205 ? 87.805 28.372 105.918 1.00 27.56 378 SER A O 1
ATOM 3098 N N . THR A 1 206 ? 85.564 28.358 106.122 1.00 27.53 379 THR A N 1
ATOM 3099 C CA . THR A 1 206 ? 85.351 28.924 104.797 1.00 25.76 379 THR A CA 1
ATOM 3100 C C . THR A 1 206 ? 84.842 30.360 104.902 1.00 28.69 379 THR A C 1
ATOM 3101 O O . THR A 1 206 ? 84.262 30.785 105.911 1.00 32.34 379 THR A O 1
ATOM 3112 N N . VAL A 1 207 ? 85.085 31.105 103.835 1.00 26.84 380 VAL A N 1
ATOM 3113 C CA . VAL A 1 207 ? 84.585 32.460 103.659 1.00 20.96 380 VAL A CA 1
ATOM 3114 C C . VAL A 1 207 ? 84.004 32.543 102.267 1.00 25.44 380 VAL A C 1
ATOM 3115 O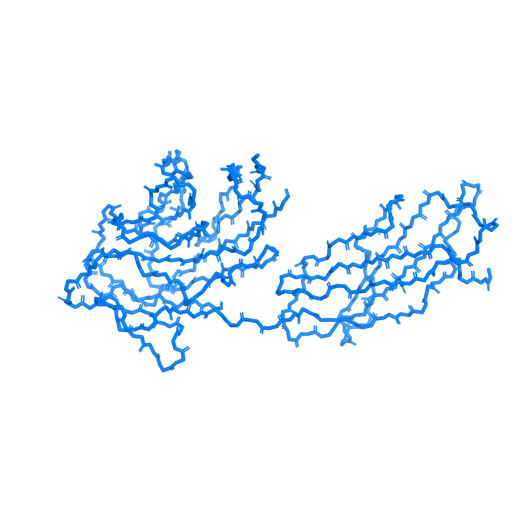 O . VAL A 1 207 ? 84.704 32.237 101.294 1.00 25.64 380 VAL A O 1
ATOM 3128 N N . THR A 1 208 ? 82.754 32.988 102.175 1.00 24.72 381 THR A N 1
ATOM 3129 C CA . THR A 1 208 ? 82.059 33.066 100.901 1.00 26.68 381 THR A CA 1
ATOM 3130 C C . THR A 1 208 ? 81.616 34.490 100.608 1.00 25.20 381 THR A C 1
ATOM 3131 O O . THR A 1 208 ? 81.192 35.220 101.510 1.00 27.79 381 THR A O 1
ATOM 3142 N N . PHE A 1 209 ? 81.705 34.877 99.336 1.00 24.29 382 PHE A N 1
ATOM 3143 C CA . PHE A 1 209 ? 81.239 36.168 98.849 1.00 24.13 382 PHE A CA 1
ATOM 3144 C C . PHE A 1 209 ? 80.188 35.951 97.776 1.00 29.36 382 PHE A C 1
ATOM 3145 O O . PHE A 1 209 ? 80.417 35.193 96.828 1.00 29.77 382 PHE A O 1
ATOM 3162 N N . ASP A 1 210 ? 79.056 36.636 97.928 1.00 30.91 383 ASP A N 1
ATOM 3163 C CA . ASP A 1 210 ? 77.981 36.637 96.939 1.00 33.34 383 ASP A CA 1
ATOM 3164 C C . ASP A 1 210 ? 77.626 38.084 96.661 1.00 33.64 383 ASP A C 1
ATOM 3165 O O . ASP A 1 210 ? 77.286 38.826 97.587 1.00 37.40 383 ASP A O 1
ATOM 3174 N N . ILE A 1 211 ? 77.744 38.488 95.398 1.00 39.06 384 ILE A N 1
ATOM 3175 C CA . ILE A 1 211 ? 77.580 39.880 94.998 1.00 48.96 384 ILE A CA 1
ATOM 3176 C C . ILE A 1 211 ? 76.587 39.929 93.848 1.00 51.61 384 ILE A C 1
ATOM 3177 O O . ILE A 1 211 ? 76.815 39.312 92.797 1.00 55.25 384 ILE A O 1
ATOM 3193 N N . GLU A 1 212 ? 75.508 40.676 94.046 1.00 45.73 385 GLU A N 1
ATOM 3194 C CA . GLU A 1 212 ? 74.396 40.778 93.107 1.00 64.62 385 GLU A CA 1
ATOM 3195 C C . GLU A 1 212 ? 74.072 42.236 92.822 1.00 70.20 385 GLU A C 1
ATOM 3196 O O . GLU A 1 212 ? 73.864 43.026 93.751 1.00 63.42 385 GLU A O 1
ATOM 3208 N N . ALA A 1 213 ? 73.981 42.572 91.539 1.00 67.60 386 ALA A N 1
ATOM 3209 C CA . ALA A 1 213 ? 73.529 43.888 91.112 1.00 61.64 386 ALA A CA 1
ATOM 3210 C C . ALA A 1 213 ? 72.135 44.182 91.658 1.00 60.27 386 ALA A C 1
ATOM 3211 O O . ALA A 1 213 ? 71.921 45.185 92.342 1.00 64.11 386 ALA A O 1
ATOM 3218 N N . ASN A 1 226 ? 77.794 55.673 89.364 1.00 66.05 399 ASN A N 1
ATOM 3219 C CA . ASN A 1 226 ? 78.196 54.706 90.382 1.00 63.75 399 ASN A CA 1
ATOM 3220 C C . ASN A 1 226 ? 77.465 53.371 90.176 1.00 76.81 399 ASN A C 1
ATOM 3221 O O . ASN A 1 226 ? 76.984 53.095 89.078 1.00 89.14 399 ASN A O 1
ATOM 3227 N N . ALA A 1 227 ? 77.395 52.540 91.222 1.00 71.56 400 ALA A N 1
ATOM 3228 C CA . ALA A 1 227 ? 76.692 51.257 91.161 1.00 65.43 400 ALA A CA 1
ATOM 3229 C C . ALA A 1 227 ? 76.480 50.658 92.551 1.00 63.54 400 ALA A C 1
ATOM 3230 O O . ALA A 1 227 ? 77.432 50.535 93.328 1.00 53.34 400 ALA A O 1
ATOM 3237 N N . LYS A 1 228 ? 75.242 50.256 92.860 1.00 69.59 401 LYS A N 1
ATOM 3238 C CA . LYS A 1 228 ? 74.873 49.741 94.177 1.00 66.36 401 LYS A CA 1
ATOM 3239 C C . LYS A 1 228 ? 74.767 48.221 94.106 1.00 71.84 401 LYS A C 1
ATOM 3240 O O . LYS A 1 228 ? 73.830 47.688 93.504 1.00 78.30 401 LYS A O 1
ATOM 3248 N N . LEU A 1 229 ? 75.717 47.526 94.728 1.00 66.73 402 LEU A N 1
ATOM 3249 C CA . LEU A 1 229 ? 75.706 46.072 94.808 1.00 57.30 402 LEU A CA 1
ATOM 3250 C C . LEU A 1 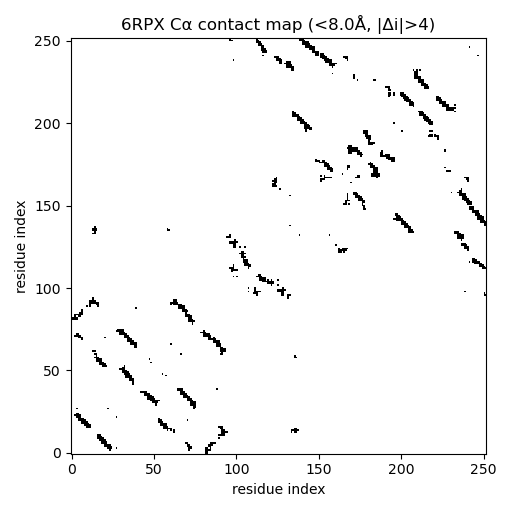229 ? 75.325 45.627 96.215 1.00 53.49 402 LEU A C 1
ATOM 3251 O O . LEU A 1 229 ? 75.592 46.324 97.202 1.00 47.50 402 LEU A O 1
ATOM 3267 N N . ARG A 1 230 ? 74.704 44.453 96.303 1.00 48.05 403 ARG A N 1
ATOM 3268 C CA . ARG A 1 230 ? 74.374 43.842 97.586 1.00 47.87 403 ARG A CA 1
ATOM 3269 C C . ARG A 1 230 ? 75.324 42.678 97.816 1.00 36.88 403 ARG A C 1
ATOM 3270 O O . ARG A 1 230 ? 75.439 41.788 96.965 1.00 47.85 403 ARG A O 1
ATOM 3291 N N . VAL A 1 231 ? 76.015 42.695 98.953 1.00 38.04 404 VAL A N 1
ATOM 3292 C CA . VAL A 1 231 ? 77.086 41.743 99.237 1.00 34.80 404 VAL A CA 1
ATOM 3293 C C . VAL A 1 231 ? 76.675 40.896 100.431 1.00 35.40 404 VAL A C 1
ATOM 3294 O O . VAL A 1 231 ? 76.272 41.434 101.467 1.00 41.67 404 VAL A O 1
ATOM 3307 N N . THR A 1 232 ? 76.768 39.579 100.274 1.00 38.58 405 THR A N 1
ATOM 3308 C CA . THR A 1 232 ? 76.583 38.629 101.365 1.00 34.99 405 THR A CA 1
ATOM 3309 C C . THR A 1 232 ? 77.923 37.954 101.619 1.00 31.83 405 THR A C 1
ATOM 3310 O O . THR A 1 232 ? 78.505 37.343 100.713 1.00 32.83 405 THR A O 1
ATOM 3321 N N . ILE A 1 233 ? 78.425 38.078 102.844 1.00 30.67 406 ILE A N 1
ATOM 3322 C CA . ILE A 1 233 ? 79.657 37.411 103.237 1.00 25.26 406 ILE A CA 1
ATOM 3323 C C . ILE A 1 233 ? 79.280 36.393 104.299 1.00 29.89 406 ILE A C 1
ATOM 3324 O O . ILE A 1 233 ? 78.632 36.742 105.286 1.00 34.92 406 ILE A O 1
ATOM 3340 N N . SER A 1 234 ? 79.666 35.145 104.086 1.00 32.49 407 SER A N 1
ATOM 3341 C CA . SER A 1 234 ? 79.341 34.059 104.996 1.00 31.05 407 SER A CA 1
ATOM 3342 C C . SER A 1 234 ? 80.626 33.424 105.493 1.00 32.81 407 SER A C 1
ATOM 3343 O O . SER A 1 234 ? 81.599 33.290 104.754 1.00 32.79 407 SER A O 1
ATOM 3351 N N . SER A 1 235 ? 80.605 32.989 106.744 1.00 32.26 408 SER A N 1
ATOM 3352 C CA . SER A 1 235 ? 81.797 32.397 107.336 1.00 31.04 408 SER A CA 1
ATOM 3353 C C . SER A 1 235 ? 81.410 31.742 108.642 1.00 36.12 408 SER A C 1
ATOM 3354 O O . SER A 1 235 ? 80.746 32.382 109.458 1.00 33.60 408 SER A O 1
ATOM 3362 N N . ASN A 1 236 ? 81.799 30.482 108.845 1.00 43.60 409 ASN A N 1
ATOM 3363 C CA . ASN A 1 236 ? 81.564 29.798 110.123 1.00 37.68 409 ASN A CA 1
ATOM 3364 C C . ASN A 1 236 ? 80.087 29.816 110.514 1.00 42.63 409 ASN A C 1
ATOM 3365 O O . ASN A 1 236 ? 79.742 29.955 111.692 1.00 42.44 409 ASN A O 1
ATOM 3376 N N . ASN A 1 237 ? 79.206 29.663 109.521 1.00 48.14 410 ASN A N 1
ATOM 3377 C CA . ASN A 1 237 ? 77.755 29.567 109.728 1.00 51.87 410 ASN A CA 1
ATOM 3378 C C . ASN A 1 237 ? 77.118 30.876 110.184 1.00 47.91 410 ASN A C 1
ATOM 3379 O O . ASN A 1 237 ? 76.072 30.863 110.839 1.00 42.76 410 ASN A O 1
ATOM 3390 N N . ARG A 1 238 ? 77.724 32.009 109.870 1.00 45.70 411 ARG A N 1
ATOM 3391 C CA . ARG A 1 238 ? 77.120 33.312 110.090 1.00 39.27 411 ARG A CA 1
ATOM 3392 C C . ARG A 1 238 ? 77.234 34.104 108.795 1.00 38.52 411 ARG A C 1
ATOM 3393 O O . ARG A 1 238 ? 78.121 33.850 107.979 1.00 34.92 411 ARG A O 1
ATOM 3414 N N . GLU A 1 239 ? 76.336 35.066 108.616 1.00 46.48 412 GLU A N 1
ATOM 3415 C CA . GLU A 1 239 ? 76.354 35.942 107.456 1.00 45.79 412 GLU A CA 1
ATOM 3416 C C . GLU A 1 239 ? 76.252 37.392 107.885 1.00 45.37 412 GLU A C 1
ATOM 3417 O O . GLU A 1 239 ? 75.619 37.722 108.891 1.00 42.00 412 GLU A O 1
ATOM 3429 N N . VAL A 1 240 ? 76.797 38.257 107.050 1.00 40.32 413 VAL A N 1
ATOM 3430 C CA . VAL A 1 240 ? 76.448 39.666 107.046 1.00 39.56 413 VAL A CA 1
ATOM 3431 C C . VAL A 1 240 ? 76.047 40.014 105.613 1.00 38.99 413 VAL A C 1
ATOM 3432 O O . VAL A 1 240 ? 76.528 39.410 104.644 1.00 42.44 413 VAL A O 1
ATOM 3445 N N . VAL A 1 241 ? 75.128 40.971 105.487 1.00 38.88 414 VAL A N 1
ATOM 3446 C CA . VAL A 1 241 ? 74.664 41.475 104.198 1.00 43.34 414 VAL A CA 1
ATOM 3447 C C . VAL A 1 241 ? 74.672 42.992 104.255 1.00 51.28 414 VAL A C 1
ATOM 3448 O O . VAL A 1 241 ? 74.253 43.577 105.256 1.00 47.93 414 VAL A O 1
ATOM 3461 N N . PHE A 1 242 ? 75.100 43.629 103.167 1.00 42.78 415 PHE A N 1
ATOM 3462 C CA . PHE A 1 242 ? 75.244 45.079 103.170 1.00 45.10 415 PHE A CA 1
ATOM 3463 C C . PHE A 1 242 ? 75.316 45.586 101.736 1.00 45.44 415 PHE A C 1
ATOM 3464 O O . PHE A 1 242 ? 75.496 44.821 100.784 1.00 44.80 415 PHE A O 1
ATOM 3481 N N . ASP A 1 243 ? 75.205 46.903 101.607 1.00 50.75 416 ASP A N 1
ATOM 3482 C CA . ASP A 1 243 ? 75.329 47.577 100.327 1.00 44.89 416 ASP A CA 1
ATOM 3483 C C . ASP A 1 243 ? 76.774 48.004 100.094 1.00 44.21 416 ASP A C 1
ATOM 3484 O O . ASP A 1 243 ? 77.464 48.456 101.011 1.00 46.28 416 ASP A O 1
ATOM 3493 N N . TRP A 1 244 ? 77.226 47.846 98.856 1.00 41.31 417 TRP A N 1
ATOM 3494 C CA . TRP A 1 244 ? 78.567 48.232 98.448 1.00 37.96 417 TRP A CA 1
ATOM 3495 C C . TRP A 1 244 ? 78.430 49.144 97.248 1.00 40.72 417 TRP A C 1
ATOM 3496 O O . TRP A 1 244 ? 77.940 48.708 96.201 1.00 42.60 417 TRP A O 1
ATOM 3517 N N . LEU A 1 245 ? 78.858 50.394 97.382 1.00 45.77 418 LEU A N 1
ATOM 3518 C CA . LEU A 1 245 ? 78.785 51.342 96.277 1.00 54.39 418 LEU A CA 1
ATOM 3519 C C . LEU A 1 245 ? 80.128 51.352 95.556 1.00 51.73 418 LEU A C 1
ATOM 3520 O O . LEU A 1 245 ? 81.166 51.652 96.156 1.00 37.54 418 LEU A O 1
ATOM 3527 N N . LEU A 1 246 ? 80.091 51.025 94.271 1.00 44.17 419 LEU A N 1
ATOM 3528 C CA . LEU A 1 246 ? 81.267 50.862 93.438 1.00 46.49 419 LEU A CA 1
ATOM 3529 C C . LEU A 1 246 ? 81.148 51.821 92.261 1.00 53.75 419 LEU A C 1
ATOM 3530 O O . LEU A 1 246 ? 80.051 52.021 91.729 1.00 57.67 419 LEU A O 1
ATOM 3546 N N . GLU A 1 247 ? 82.269 52.432 91.871 1.00 61.34 420 GLU A N 1
ATOM 3547 C CA . GLU A 1 247 ? 82.253 53.379 90.757 1.00 73.31 420 GLU A CA 1
ATOM 3548 C C . GLU A 1 247 ? 82.303 52.683 89.401 1.00 78.06 420 GLU A C 1
ATOM 3549 O O . GLU A 1 247 ? 81.871 53.260 88.399 1.00 82.97 420 GLU A O 1
ATOM 3561 N N . GLN A 1 248 ? 82.831 51.464 89.343 1.00 80.89 421 GLN A N 1
ATOM 3562 C CA . GLN A 1 248 ? 82.684 50.618 88.168 1.00 76.21 421 GLN A CA 1
ATOM 3563 C C . GLN A 1 248 ? 81.276 50.021 88.149 1.00 81.68 421 GLN A C 1
ATOM 3564 O O . GLN A 1 248 ? 80.468 50.244 89.055 1.00 85.13 421 GLN A O 1
ATOM 3572 N N . ALA A 1 249 ? 80.962 49.258 87.106 1.00 84.90 422 ALA A N 1
ATOM 3573 C CA . ALA A 1 249 ? 79.738 48.468 87.102 1.00 95.77 422 ALA A CA 1
ATOM 3574 C C . ALA A 1 249 ? 80.024 47.131 87.786 1.00 100.43 422 ALA A C 1
ATOM 3575 O O . ALA A 1 249 ? 81.040 46.960 88.465 1.00 98.77 422 ALA A O 1
ATOM 3582 N N . CYS A 1 250 ? 79.132 46.156 87.615 1.00 105.20 423 CYS A N 1
ATOM 3583 C CA . CYS A 1 250 ? 79.367 44.818 88.149 1.00 103.67 423 CYS A CA 1
ATOM 3584 C C . CYS A 1 250 ? 80.333 44.038 87.259 1.00 95.14 423 CYS A C 1
ATOM 3585 O O . CYS A 1 250 ? 80.286 42.805 87.243 1.00 102.00 423 CYS A O 1
ATOM 3592 N N . GLY A 1 251 ? 81.206 44.731 86.514 1.00 72.73 424 GLY A N 1
ATOM 3593 C CA . GLY A 1 251 ? 82.181 44.077 85.663 1.00 52.42 424 GLY A CA 1
ATOM 3594 C C . GLY A 1 251 ? 82.946 43.046 86.460 1.00 36.30 424 GLY A C 1
ATOM 3595 O O . GLY A 1 251 ? 82.759 42.934 87.674 1.00 40.84 424 GLY A O 1
ATOM 3599 N N . PRO A 1 252 ? 83.804 42.254 85.816 1.00 27.93 425 PRO A N 1
ATOM 3600 C CA . PRO A 1 252 ? 84.569 41.278 86.597 1.00 21.67 425 PRO A CA 1
ATOM 3601 C C . PRO A 1 252 ? 85.456 41.989 87.606 1.00 23.38 425 PRO A C 1
ATOM 3602 O O . PRO A 1 252 ? 85.965 43.084 87.346 1.00 23.61 425 PRO A O 1
ATOM 3613 N N . LEU A 1 253 ? 85.608 41.355 88.758 1.00 20.02 426 LEU A N 1
ATOM 3614 C CA . LEU A 1 253 ? 86.345 41.872 89.904 1.00 18.63 426 LEU A CA 1
ATOM 3615 C C . LEU A 1 253 ? 87.558 40.996 90.166 1.00 19.29 426 LEU A C 1
ATOM 3616 O O . LEU A 1 253 ? 87.591 39.814 89.813 1.00 18.45 426 LEU A O 1
ATOM 3632 N N . TYR A 1 254 ? 88.575 41.597 90.765 1.00 16.31 427 TYR A N 1
ATOM 3633 C CA . TYR A 1 254 ? 89.647 40.819 91.357 1.00 17.12 427 TYR A CA 1
ATOM 3634 C C . TYR A 1 254 ? 89.218 40.260 92.698 1.00 18.05 427 TYR A C 1
ATOM 3635 O O . TYR A 1 254 ? 88.314 40.790 93.357 1.00 16.66 427 TYR A O 1
ATOM 3653 N N . PHE A 1 255 ? 89.888 39.195 93.112 1.00 17.32 428 PHE A N 1
ATOM 3654 C CA . PHE A 1 255 ? 89.922 38.844 94.524 1.00 16.62 428 PHE A CA 1
ATOM 3655 C C . PHE A 1 255 ? 91.366 38.916 95.004 1.00 18.27 428 PHE A C 1
ATOM 3656 O O . PHE A 1 255 ? 92.315 39.100 9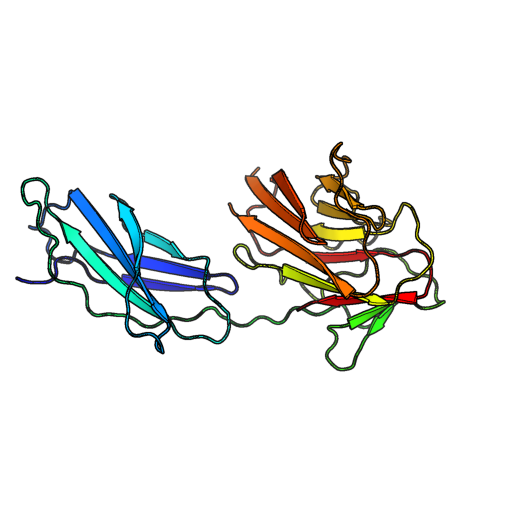4.222 1.00 17.83 428 PHE A O 1
ATOM 3673 N N . GLY A 1 256 ? 91.548 38.840 96.317 1.00 17.19 429 GLY A N 1
ATOM 3674 C CA . GLY A 1 256 ? 92.889 39.004 96.840 1.00 16.63 429 GLY A CA 1
ATOM 3675 C C . GLY A 1 256 ? 92.945 38.628 98.299 1.00 19.38 429 GLY A C 1
ATOM 3676 O O . GLY A 1 256 ? 91.917 38.469 98.966 1.00 19.26 429 GLY A O 1
ATOM 3680 N N . CYS A 1 257 ? 94.176 38.467 98.791 1.00 16.53 430 CYS A N 1
ATOM 3681 C CA . CYS A 1 257 ? 94.357 38.272 100.221 1.00 17.13 430 CYS A CA 1
ATOM 3682 C C . CYS A 1 257 ? 95.650 38.930 100.651 1.00 20.50 430 CYS A C 1
ATOM 3683 O O . CYS A 1 257 ? 96.506 39.286 99.833 1.00 20.27 430 CYS A O 1
ATOM 3691 N N . SER A 1 258 ? 95.773 39.129 101.953 1.00 19.14 431 SER A N 1
ATOM 3692 C CA . SER A 1 258 ? 96.983 39.708 102.500 1.00 18.48 431 SER A CA 1
ATOM 3693 C C . SER A 1 258 ? 97.153 39.178 103.912 1.00 21.54 431 SER A C 1
ATOM 3694 O O . SER A 1 258 ? 96.194 39.142 104.681 1.00 22.29 431 SER A O 1
ATOM 3702 N N . PHE A 1 259 ? 98.384 38.789 104.250 1.00 21.49 432 PHE A N 1
ATOM 3703 C CA . PHE A 1 259 ? 98.727 38.369 105.599 1.00 21.22 432 PHE A CA 1
ATOM 3704 C C . PHE A 1 259 ? 100.139 38.842 105.890 1.00 24.18 432 PHE A C 1
ATOM 3705 O O . PHE A 1 259 ? 101.041 38.646 105.069 1.00 26.27 432 PHE A O 1
ATOM 3722 N N . PHE A 1 260 ? 100.342 39.423 107.074 1.00 27.87 433 PHE A N 1
ATOM 3723 C CA . PHE A 1 260 ? 101.659 39.939 107.411 1.00 29.58 433 PHE A CA 1
ATOM 3724 C C . PHE A 1 260 ? 102.602 38.815 107.819 1.00 33.45 433 PHE A C 1
ATOM 3725 O O . PHE A 1 260 ? 103.786 38.821 107.456 1.00 31.71 433 PHE A O 1
ATOM 3742 N N . TYR A 1 261 ? 102.075 37.814 108.585 1.00 29.16 434 TYR A N 1
ATOM 3743 C CA . TYR A 1 261 ? 102.881 36.791 109.222 1.00 30.25 434 TYR A CA 1
ATOM 3744 C C . TYR A 1 261 ? 102.778 35.466 108.472 1.00 24.37 434 TYR A C 1
ATOM 3745 O O . TYR A 1 261 ? 101.740 35.164 107.856 1.00 23.48 434 TYR A O 1
ATOM 3763 N N . PRO A 1 262 ? 103.850 34.676 108.507 1.00 29.66 435 PRO A N 1
ATOM 3764 C CA . PRO A 1 262 ? 103.880 33.434 107.740 1.00 31.26 435 PRO A CA 1
ATOM 3765 C C . PRO A 1 262 ? 102.922 32.415 108.320 1.00 30.92 435 PRO A C 1
ATOM 3766 O O . PRO A 1 262 ? 102.588 32.442 109.507 1.00 30.01 435 PRO A O 1
ATOM 3777 N N . GLY A 1 263 ? 102.504 31.495 107.456 1.00 28.12 436 GLY A N 1
ATOM 3778 C CA . GLY A 1 263 ? 101.760 30.320 107.861 1.00 28.74 436 GLY A CA 1
ATOM 3779 C C . GLY A 1 263 ? 100.315 30.339 107.415 1.00 29.26 436 GLY A C 1
ATOM 3780 O O . GLY A 1 263 ? 99.694 29.274 107.323 1.00 29.36 436 GLY A O 1
ATOM 3784 N N . TRP A 1 264 ? 99.758 31.515 107.161 1.00 27.94 437 TRP A N 1
ATOM 3785 C CA . TRP A 1 264 ? 98.420 31.609 106.578 1.00 23.35 437 TRP A CA 1
ATOM 3786 C C . TRP A 1 264 ? 98.397 30.978 105.189 1.00 26.15 437 TRP A C 1
ATOM 3787 O O . TRP A 1 264 ? 99.255 31.263 104.352 1.00 23.45 437 TRP A O 1
ATOM 3808 N N . LYS A 1 265 ? 97.433 30.090 104.958 1.00 23.09 438 LYS A N 1
ATOM 3809 C CA . LYS A 1 265 ? 97.324 29.382 103.688 1.00 23.67 438 LYS A CA 1
ATOM 3810 C C . LYS A 1 265 ? 95.858 29.310 103.295 1.00 19.72 438 LYS A C 1
ATOM 3811 O O . LYS A 1 265 ? 95.035 28.830 104.077 1.00 26.32 438 LYS A O 1
ATOM 3830 N N . VAL A 1 266 ? 95.547 29.787 102.091 1.00 21.76 439 VAL A N 1
ATOM 3831 C CA . VAL A 1 266 ? 94.169 29.979 101.663 1.00 22.35 439 VAL A CA 1
ATOM 3832 C C . VAL A 1 266 ? 93.940 29.271 100.336 1.00 22.14 439 VAL A C 1
ATOM 3833 O O . VAL A 1 266 ? 94.643 29.539 99.357 1.00 23.16 439 VAL A O 1
ATOM 3846 N N . LEU A 1 267 ? 92.947 28.370 100.313 1.00 23.06 440 LEU A N 1
ATOM 3847 C CA . LEU A 1 267 ? 92.450 27.771 99.078 1.00 20.29 440 LEU A CA 1
ATOM 3848 C C . LEU A 1 267 ? 91.321 28.628 98.502 1.00 20.97 440 LEU A C 1
ATOM 3849 O O . LEU A 1 267 ? 90.471 29.116 99.243 1.00 20.78 440 LEU A O 1
ATOM 3865 N N . VAL A 1 268 ? 91.324 28.842 97.180 1.00 20.47 441 VAL A N 1
ATOM 3866 C CA . VAL A 1 268 ? 90.177 29.434 96.502 1.00 18.28 441 VAL A CA 1
ATOM 3867 C C . VAL A 1 268 ? 89.582 28.388 95.562 1.00 23.25 441 VAL A C 1
ATOM 3868 O O . VAL A 1 268 ? 90.312 27.650 94.886 1.00 24.57 441 VAL A O 1
ATOM 3881 N N . PHE A 1 269 ? 88.246 28.296 95.557 1.00 21.21 442 PHE A N 1
ATOM 3882 C CA . PHE A 1 269 ? 87.528 27.335 94.711 1.00 23.97 442 PHE A CA 1
ATOM 3883 C C . PHE A 1 269 ? 87.163 27.963 93.375 1.00 30.98 442 PHE A C 1
ATOM 3884 O O . PHE A 1 269 ? 86.905 29.157 93.329 1.00 25.03 442 PHE A O 1
#

B-factor: mean 36.65, std 19.89, range [12.89, 149.03]

Solvent-accessible surface area: 12864 Å² total; per-residue (Å²): 146,177,46,5,0,41,23,106,69,47,45,58,101,22,6,4,0,16,0,88,6,42,70,81,39,136,136,38,99,30,87,29,16,59,0,10,19,64,80,64,124,41,146,135,22,98,69,38,41,72,14,83,108,62,76,61,94,4,46,144,17,68,70,120,42,73,7,46,0,54,0,0,0,67,8,88,82,174,164,149,69,17,58,65,3,82,64,75,83,0,73,7,52,115,52,84,22,35,0,24,86,83,39,120,3,19,51,51,38,107,173,96,17,45,2,61,17,44,135,40,154,36,80,11,4,0,3,0,55,40,46,11,0,42,34,14,23,78,0,30,0,86,0,51,50,65,19,106,86,24,176,48,0,1,1,0,0,0,9,89,90,61,107,67,120,103,9,0,45,10,82,30,0,0,0,5,5,10,82,2,1,0,22,23,27,30,153,100,54,133,100,101,9,51,52,10,88,62,51,7,56,0,23,0,44,2,82,105,154,25,130,4,138,0,29,0,28,5,54,150,153,111,14,55,18,68,0,102,0,120,80,71,32,33,65,0,32,0,0,1,3,8,99,68,61,22,8,67,0,15,2,129